Protein AF-A0A0F9EVZ2-F1 (afdb_monomer)

Foldseek 3Di:
DDDDDDPLVPPDFPWPFPDDPVFQKTFTDGPQKDKDLVVCVVVVVVVVVVVCVPPKEWEWEKEQADADPVRARFKIFIAGGMIGRLVQWDWDDLPPTHTDGPDPDYHYHYDHSMYIYGRVVPDPDDDDQCPQLVSLVVVCVPCPCVPLVSLQVNLVSCVVVVNLVSNLVSLVSSLVPDPDLVSNLVSLVSNLVSCVVVLVLVVSLVSLVVSCVSPVLALSSLQSLLLSLLVVLVVPDDCNVVSLVSSVVSLVVSLPHDHDDDNGIDGPCCNPPVNSCVSNDDDPDDDDD

Solvent-accessible surface area (backbone atoms only — not comparable to full-atom values): 16170 Å² total; per-residue (Å²): 136,84,81,77,88,75,88,59,94,70,75,84,69,74,70,54,73,54,65,51,92,90,51,62,51,33,47,57,54,59,84,47,47,45,70,46,46,63,86,48,50,65,58,52,50,58,51,48,56,62,73,40,67,84,43,40,34,39,31,31,26,41,31,37,66,35,60,50,99,86,68,48,54,54,30,35,27,43,38,82,33,39,29,27,47,52,86,46,43,42,81,43,69,99,63,88,63,44,78,40,71,78,53,84,80,59,41,78,47,77,45,83,72,37,39,38,35,51,37,66,90,73,52,90,69,83,78,66,84,63,50,65,46,54,51,48,50,60,46,38,76,75,54,50,77,80,51,52,70,55,30,44,54,45,12,50,40,29,42,76,71,66,39,52,69,58,13,46,50,29,23,54,53,24,51,77,68,52,91,46,55,70,63,33,29,52,37,29,49,50,47,21,52,54,27,50,74,75,66,38,33,70,60,19,46,55,36,30,53,54,21,37,74,62,44,70,72,38,29,67,46,28,42,51,41,10,37,33,26,30,57,53,21,76,70,46,70,95,57,17,70,57,23,46,53,48,13,55,51,30,38,53,52,25,69,70,42,64,83,76,84,66,58,54,85,40,44,74,49,66,77,38,69,71,52,52,41,68,46,58,66,68,67,93,81,69,83,86,123

Nearest PDB structures (foldseek):
  2dba-assembly1_A  TM=6.806E-01  e=9.530E-04  Homo sapiens
  2xev-assembly1_A  TM=7.131E-01  e=9.488E-03  Xanthomonas campestris
  3u4t-assembly2_B  TM=7.268E-01  e=1.307E-02  Cytophaga hutchinsonii ATCC 33406
  3qky-assembly1_A  TM=5.885E-01  e=9.488E-03  Rhodothermus marinus DSM 4252
  4r7s-assembly1_A  TM=4.387E-01  e=3.244E-02  Parabacteroides merdae ATCC 43184

Mean predicted aligned error: 8.03 Å

pLDDT: mean 84.83, std 19.95, range [22.16, 98.62]

Sequence (289 aa):
MEEREWESHCGGYTDYKYRCKECVHTFWIDGDDEVQGADKLAEIVARHEVERSGRPALVLMPYEYAHDEHGNVTCLHYRERLVTPKEAFKWIGPVHEVLNPEVPDVQMFETDQIRIIHRRSQSNKSMEPGRNLRILKAHYEKVGESDVRQLYYLGLEYGNAGDLANALKFHKRYVELSGWDDEKFHACLKIVEHYQSIGHYEDAVSWTTRALVVREGWAEAYFSLAKSFYFMAQRGGREERRNWERSVHFARLGLQLPPTKSILFVNPMEREYRNVNCALGAPNGYKAI

Structure (mmCIF, N/CA/C/O backbone):
data_AF-A0A0F9EVZ2-F1
#
_entry.id   AF-A0A0F9EVZ2-F1
#
loop_
_atom_site.group_PDB
_atom_site.id
_atom_site.type_symbol
_atom_site.label_atom_id
_atom_site.label_alt_id
_atom_site.label_comp_id
_atom_site.label_asym_id
_atom_site.label_entity_id
_atom_site.label_seq_id
_atom_site.pdbx_PDB_ins_code
_atom_site.Cartn_x
_atom_site.Cartn_y
_atom_site.Cartn_z
_atom_site.occupancy
_atom_site.B_iso_or_equiv
_atom_site.auth_seq_id
_atom_site.auth_comp_id
_atom_site.auth_asym_id
_atom_site.auth_atom_id
_atom_site.pdbx_PDB_model_num
ATOM 1 N N . MET A 1 1 ? -35.192 15.747 17.199 1.00 33.03 1 MET A N 1
ATOM 2 C CA . MET A 1 1 ? -34.005 14.992 16.760 1.00 33.03 1 MET A CA 1
ATOM 3 C C . MET A 1 1 ? -33.283 15.897 15.791 1.00 33.03 1 MET A C 1
ATOM 5 O O . MET A 1 1 ? -33.725 16.008 14.662 1.00 33.03 1 MET A O 1
ATOM 9 N N . GLU A 1 2 ? -32.286 16.636 16.263 1.00 22.16 2 GLU A N 1
ATOM 10 C CA . GLU A 1 2 ? -31.364 17.345 15.373 1.00 22.16 2 GLU A CA 1
ATOM 11 C C . GLU A 1 2 ? -30.153 16.434 15.192 1.00 22.16 2 GLU A C 1
ATOM 13 O O . GLU A 1 2 ? -29.309 16.309 16.083 1.00 22.16 2 GLU A O 1
ATOM 18 N N . GLU A 1 3 ? -30.127 15.728 14.064 1.00 25.45 3 GLU A N 1
ATOM 19 C CA . GLU A 1 3 ? -28.879 15.241 13.488 1.00 25.45 3 GLU A CA 1
ATOM 20 C C . GLU A 1 3 ? -28.057 16.469 13.110 1.00 25.45 3 GLU A C 1
ATOM 22 O O . GLU A 1 3 ? -28.522 17.338 12.375 1.00 25.45 3 GLU A O 1
ATOM 27 N N . ARG A 1 4 ? -26.854 16.584 13.675 1.00 25.48 4 ARG A N 1
ATOM 28 C CA . ARG A 1 4 ? -25.930 17.643 13.284 1.00 25.48 4 ARG A CA 1
ATOM 29 C C . ARG A 1 4 ? -25.254 17.255 11.979 1.00 25.48 4 ARG A C 1
ATOM 31 O O . ARG A 1 4 ? -24.700 16.160 11.878 1.00 25.48 4 ARG A O 1
ATOM 38 N N . GLU A 1 5 ? -25.287 18.193 11.040 1.00 25.83 5 GLU A N 1
ATOM 39 C CA . GLU A 1 5 ? -24.509 18.187 9.807 1.00 25.83 5 GLU A CA 1
ATOM 40 C C . GLU A 1 5 ? -23.030 17.922 10.093 1.00 25.83 5 GLU A C 1
ATOM 42 O O . GLU A 1 5 ? -22.435 18.482 11.021 1.00 25.83 5 GLU A O 1
ATOM 47 N N . TRP A 1 6 ? -22.437 17.064 9.267 1.00 33.56 6 TRP A N 1
ATOM 48 C CA . TRP A 1 6 ? -20.998 16.892 9.190 1.00 33.56 6 TRP A CA 1
ATOM 49 C C . TRP A 1 6 ? -20.536 17.369 7.814 1.00 33.56 6 TRP A C 1
ATOM 51 O O . TRP A 1 6 ? -20.897 16.781 6.797 1.00 33.56 6 TRP A O 1
ATOM 61 N N . GLU A 1 7 ? -19.735 18.435 7.777 1.00 28.50 7 GLU A N 1
ATOM 62 C CA . GLU A 1 7 ? -18.983 18.815 6.581 1.00 28.50 7 GLU A CA 1
ATOM 63 C C . GLU A 1 7 ? -17.766 17.895 6.447 1.00 28.50 7 GLU A C 1
ATOM 65 O O . GLU A 1 7 ? -16.636 18.248 6.803 1.00 28.50 7 GLU A O 1
ATOM 70 N N . SER A 1 8 ? -17.988 16.698 5.902 1.00 35.53 8 SER A N 1
ATOM 71 C CA . SER A 1 8 ? -16.884 15.975 5.287 1.00 35.53 8 SER A CA 1
ATOM 72 C C . SER A 1 8 ? -16.421 16.805 4.092 1.00 35.53 8 SER A C 1
ATOM 74 O O . SER A 1 8 ? -17.164 17.055 3.140 1.00 35.53 8 SER A O 1
ATOM 76 N N . HIS A 1 9 ? -15.160 17.232 4.097 1.00 38.31 9 HIS A N 1
ATOM 77 C CA . HIS A 1 9 ? -14.536 17.825 2.907 1.00 38.31 9 HIS A CA 1
ATOM 78 C C . HIS A 1 9 ? -14.306 16.759 1.802 1.00 38.31 9 HIS A C 1
ATOM 80 O O . HIS A 1 9 ? -13.661 17.002 0.772 1.00 38.31 9 HIS A O 1
ATOM 86 N N . CYS A 1 10 ? -14.888 15.565 1.980 1.00 36.56 10 CYS A N 1
ATOM 87 C CA . CYS A 1 10 ? -14.934 14.461 1.046 1.00 36.56 10 CYS A CA 1
ATOM 88 C C . CYS A 1 10 ? -16.324 14.138 0.503 1.00 36.56 10 CYS A C 1
ATOM 90 O O . CYS A 1 10 ? -16.720 12.987 0.429 1.00 36.56 10 CYS A O 1
ATOM 92 N N . GLY A 1 11 ? -17.025 15.148 -0.015 1.00 32.31 11 GLY A N 1
ATOM 93 C CA . GLY A 1 11 ? -18.056 14.916 -1.028 1.00 32.31 11 GLY A CA 1
ATOM 94 C C . GLY A 1 11 ? -19.194 14.000 -0.567 1.00 32.31 11 GLY A C 1
ATOM 95 O O . GLY A 1 11 ? -19.396 12.926 -1.130 1.00 32.31 11 GLY A O 1
ATOM 96 N N . GLY A 1 12 ? -19.977 14.468 0.405 1.00 28.16 12 GLY A N 1
ATOM 97 C CA . GLY A 1 12 ? -21.365 14.045 0.607 1.00 28.16 12 GLY A CA 1
ATOM 98 C C . GLY A 1 12 ? -21.579 12.536 0.720 1.00 28.16 12 GLY A C 1
ATOM 99 O O . GLY A 1 12 ? -22.330 11.963 -0.075 1.00 28.16 12 GLY A O 1
ATOM 100 N N . TYR A 1 13 ? -20.918 11.883 1.672 1.00 36.38 13 TYR A N 1
ATOM 101 C CA . TYR A 1 13 ? -21.337 10.566 2.147 1.00 36.38 13 TYR A CA 1
ATOM 102 C C . TYR A 1 13 ? -22.162 10.742 3.422 1.00 36.38 13 TYR A C 1
ATOM 104 O O . TYR A 1 13 ? -21.781 11.474 4.333 1.00 36.38 13 TYR A O 1
ATOM 112 N N . THR A 1 14 ? -23.317 10.085 3.479 1.00 34.97 14 THR A N 1
ATOM 113 C CA . THR A 1 14 ? -23.949 9.729 4.748 1.00 34.97 14 THR A CA 1
ATOM 114 C C . THR A 1 14 ? -23.210 8.511 5.279 1.00 34.97 14 THR A C 1
ATOM 116 O O . THR A 1 14 ? -23.553 7.384 4.928 1.00 34.97 14 THR A O 1
ATOM 119 N N . ASP A 1 15 ? -22.172 8.729 6.082 1.00 41.31 15 ASP A N 1
ATOM 120 C CA . ASP A 1 15 ? -21.526 7.646 6.821 1.00 41.31 15 ASP A CA 1
ATOM 121 C C . ASP A 1 15 ? -22.564 7.026 7.764 1.00 41.31 15 ASP A C 1
ATOM 123 O O . ASP A 1 15 ? -23.041 7.675 8.705 1.00 41.31 15 ASP A O 1
ATOM 127 N N . TYR A 1 16 ? -22.937 5.767 7.534 1.00 44.47 16 TYR A N 1
ATOM 128 C CA . TYR A 1 16 ? -23.842 5.065 8.438 1.00 44.47 16 TYR A CA 1
ATOM 129 C C . TYR A 1 16 ? -23.083 4.686 9.712 1.00 44.47 16 TYR A C 1
ATOM 131 O O . TYR A 1 16 ? -22.423 3.653 9.808 1.00 44.47 16 TYR A O 1
ATOM 139 N N . LYS A 1 17 ? -23.194 5.537 10.735 1.00 45.94 17 LYS A N 1
ATOM 140 C CA . LYS A 1 17 ? -22.754 5.220 12.098 1.00 45.94 17 LYS A CA 1
ATOM 141 C C . LYS A 1 17 ? -23.803 4.338 12.766 1.00 45.94 17 LYS A C 1
ATOM 143 O O . LYS A 1 17 ? -24.728 4.840 13.405 1.00 45.94 17 LYS A O 1
ATOM 148 N N . TYR A 1 18 ? -23.643 3.021 12.681 1.00 44.31 18 TYR A N 1
ATOM 149 C CA . TYR A 1 18 ? -24.414 2.110 13.524 1.00 44.31 18 TYR A CA 1
ATOM 150 C C . TYR A 1 18 ? -23.877 2.193 14.958 1.00 44.31 18 TYR A C 1
ATOM 152 O O . TYR A 1 18 ? -22.906 1.539 15.333 1.00 44.31 18 TYR A O 1
ATOM 160 N N . ARG A 1 19 ? -24.497 3.054 15.774 1.00 45.56 19 ARG A N 1
ATOM 161 C CA . ARG A 1 19 ? -24.240 3.116 17.216 1.00 45.56 19 ARG A CA 1
ATOM 162 C C . ARG A 1 19 ? -25.173 2.143 17.927 1.00 45.56 19 ARG A C 1
ATOM 164 O O . ARG A 1 19 ? -26.384 2.354 17.967 1.00 45.56 19 ARG A O 1
ATOM 171 N N . CYS A 1 20 ? -24.598 1.126 18.552 1.00 43.44 20 CYS A N 1
ATOM 172 C CA . CYS A 1 20 ? -25.295 0.335 19.556 1.00 43.44 20 CYS A CA 1
ATOM 173 C C . CYS A 1 20 ? -25.760 1.267 20.689 1.00 43.44 20 CYS A C 1
ATOM 175 O O . CYS A 1 20 ? -24.945 1.938 21.317 1.00 43.44 20 CYS A O 1
ATOM 177 N N . LYS A 1 21 ? -27.072 1.371 20.940 1.00 44.16 21 LYS A N 1
ATOM 178 C CA . LYS A 1 21 ? -27.603 2.239 22.014 1.00 44.16 21 LYS A CA 1
ATOM 179 C C . LYS A 1 21 ? -27.248 1.732 23.417 1.00 44.16 21 LYS A C 1
ATOM 181 O O . LYS A 1 21 ? -27.267 2.517 24.358 1.00 44.16 21 LYS A O 1
ATOM 186 N N . GLU A 1 22 ? -26.915 0.450 23.530 1.00 51.00 22 GLU A N 1
ATOM 187 C CA . GLU A 1 22 ? -26.665 -0.252 24.794 1.00 51.00 22 GLU A CA 1
ATOM 188 C C . GLU A 1 22 ? -25.172 -0.513 25.054 1.00 51.00 22 GLU A C 1
ATOM 190 O O . GLU A 1 22 ? -24.802 -0.877 26.166 1.00 51.00 22 GLU A O 1
ATOM 195 N N . CYS A 1 23 ? -24.299 -0.306 24.061 1.00 62.00 23 CYS A N 1
ATOM 196 C CA . CYS A 1 23 ? -22.881 -0.647 24.146 1.00 62.00 23 CYS A CA 1
ATOM 197 C C . CYS A 1 23 ? -21.970 0.411 23.504 1.00 62.00 23 CYS A C 1
ATOM 199 O O . CYS A 1 23 ? -22.396 1.232 22.695 1.00 62.00 23 CYS A O 1
ATOM 201 N N . VAL A 1 24 ? -20.694 0.419 23.901 1.00 78.88 24 VAL A N 1
ATOM 202 C CA . VAL A 1 24 ? -19.697 1.433 23.492 1.00 78.88 24 VAL A CA 1
ATOM 203 C C . VAL A 1 24 ? -19.045 1.154 22.131 1.00 78.88 24 VAL A C 1
ATOM 205 O O . VAL A 1 24 ? -18.266 1.970 21.636 1.00 78.88 24 VAL A O 1
ATOM 208 N N . HIS A 1 25 ? -19.364 0.015 21.517 1.00 84.31 25 HIS A N 1
ATOM 209 C CA . HIS A 1 25 ? -18.813 -0.402 20.233 1.00 84.31 25 HIS A CA 1
ATOM 210 C C . HIS A 1 25 ? -19.410 0.409 19.079 1.00 84.31 25 HIS A C 1
ATOM 212 O O . HIS A 1 25 ? -20.617 0.657 19.024 1.00 84.31 25 HIS A O 1
ATOM 218 N N . THR A 1 26 ? -18.560 0.806 18.136 1.00 87.56 26 THR A N 1
ATOM 219 C CA . THR A 1 26 ? -18.970 1.453 16.886 1.00 87.56 26 THR A CA 1
ATOM 220 C C . THR A 1 26 ? -18.410 0.674 15.710 1.00 87.56 26 THR A C 1
ATOM 222 O O . THR A 1 26 ? -17.196 0.524 15.593 1.00 87.56 26 THR A O 1
ATOM 225 N N . PHE A 1 27 ? -19.307 0.193 14.853 1.00 89.19 27 PHE A N 1
ATOM 226 C CA . PHE A 1 27 ? -18.982 -0.442 13.582 1.00 89.19 27 PHE A CA 1
ATOM 227 C C . PHE A 1 27 ? -19.275 0.548 12.453 1.00 89.19 27 PHE A C 1
ATOM 229 O O . PHE A 1 27 ? -20.364 1.128 12.432 1.00 89.19 27 PHE A O 1
ATOM 236 N N . TRP A 1 28 ? -18.317 0.777 11.555 1.00 86.44 28 TRP A N 1
ATOM 237 C CA . TRP A 1 28 ? -18.493 1.692 10.424 1.00 86.44 28 TRP A CA 1
ATOM 238 C C . TRP A 1 28 ? -18.237 0.987 9.092 1.00 86.44 28 TRP A C 1
ATOM 240 O O . TRP A 1 28 ? -17.345 0.143 8.969 1.00 86.44 28 TRP A O 1
ATOM 250 N N . ILE A 1 29 ? -19.044 1.356 8.102 1.00 87.00 29 ILE A N 1
ATOM 251 C CA . ILE A 1 29 ? -19.013 0.855 6.729 1.00 87.00 29 ILE A CA 1
ATOM 252 C C . ILE A 1 29 ? -19.384 1.993 5.783 1.00 87.00 29 ILE A C 1
ATOM 254 O O . ILE A 1 29 ? -20.129 2.896 6.184 1.00 87.00 29 ILE A O 1
ATOM 258 N N . ASP A 1 30 ? -18.893 1.934 4.549 1.00 83.88 30 ASP A N 1
ATOM 259 C CA . ASP A 1 30 ? -19.335 2.870 3.523 1.00 83.88 30 ASP A CA 1
ATOM 260 C C . ASP A 1 30 ? -20.740 2.486 3.041 1.00 83.88 30 ASP A C 1
ATOM 262 O O . ASP A 1 30 ? -21.179 1.338 3.147 1.00 83.88 30 ASP A O 1
ATOM 266 N N . GLY A 1 31 ? -21.492 3.467 2.538 1.00 81.38 31 GLY A N 1
ATOM 267 C CA . GLY A 1 31 ? -22.872 3.244 2.086 1.00 81.38 31 GLY A CA 1
ATOM 268 C C . GLY A 1 31 ? -22.992 2.326 0.863 1.00 81.38 31 GLY A C 1
ATOM 269 O O . GLY A 1 31 ? -24.087 1.859 0.563 1.00 81.38 31 GLY A O 1
ATOM 270 N N . ASP A 1 32 ? -21.886 2.081 0.166 1.00 83.56 32 ASP A N 1
ATOM 271 C CA . ASP A 1 32 ? -21.753 1.171 -0.970 1.00 83.56 32 ASP A CA 1
ATOM 272 C C . ASP A 1 32 ? -20.926 -0.084 -0.632 1.00 83.56 32 ASP A C 1
ATOM 274 O O . ASP A 1 32 ? -20.490 -0.801 -1.533 1.00 83.56 32 ASP A O 1
ATOM 278 N N . ASP A 1 33 ? -20.733 -0.381 0.656 1.00 89.69 33 ASP A N 1
ATOM 279 C CA . ASP A 1 33 ? -20.110 -1.619 1.115 1.00 89.69 33 ASP A CA 1
ATOM 280 C C . ASP A 1 33 ? -21.164 -2.710 1.403 1.00 89.69 33 ASP A C 1
ATOM 282 O O . ASP A 1 33 ? -22.238 -2.470 1.959 1.00 89.69 33 ASP A O 1
ATOM 286 N N . GLU A 1 34 ? -20.818 -3.957 1.091 1.00 91.88 34 GLU A N 1
ATOM 287 C CA . GLU A 1 34 ? -21.531 -5.161 1.516 1.00 91.88 34 GLU A CA 1
ATOM 288 C C . GLU A 1 34 ? -20.755 -5.852 2.648 1.00 91.88 34 GLU A C 1
ATOM 290 O O . GLU A 1 34 ? -19.531 -5.975 2.592 1.00 91.88 34 GLU A O 1
ATOM 295 N N . VAL A 1 35 ? -21.460 -6.330 3.678 1.00 93.12 35 VAL A N 1
ATOM 296 C CA . VAL A 1 35 ? -20.847 -7.004 4.834 1.00 93.12 35 VAL A CA 1
ATOM 297 C C . VAL A 1 35 ? -21.135 -8.500 4.787 1.00 93.12 35 VAL A C 1
ATOM 299 O O . VAL A 1 35 ? -22.246 -8.945 5.082 1.00 93.12 35 VAL A O 1
ATOM 302 N N . GLN A 1 36 ? -20.117 -9.295 4.474 1.00 94.69 36 GLN A N 1
ATOM 303 C CA . GLN A 1 36 ? -20.192 -10.751 4.525 1.00 94.69 36 GLN A CA 1
ATOM 304 C C . GLN A 1 36 ? -19.812 -11.257 5.923 1.00 94.69 36 GLN A C 1
ATOM 306 O O . GLN A 1 36 ? -18.780 -10.870 6.466 1.00 94.69 36 GLN A O 1
ATOM 311 N N . GLY A 1 37 ? -20.625 -12.153 6.494 1.00 94.06 37 GLY A N 1
ATOM 312 C CA . GLY A 1 37 ? -20.403 -12.706 7.840 1.00 94.06 37 GLY A CA 1
ATOM 313 C C . GLY A 1 37 ? -20.917 -11.817 8.977 1.00 94.06 37 GLY A C 1
ATOM 314 O O . GLY A 1 37 ? -20.510 -11.984 10.125 1.00 94.06 37 GLY A O 1
ATOM 315 N N . ALA A 1 38 ? -21.808 -10.862 8.685 1.00 90.38 38 ALA A N 1
ATOM 316 C CA . ALA A 1 38 ? -22.354 -9.928 9.675 1.00 90.38 38 ALA A CA 1
ATOM 317 C C . ALA A 1 38 ? -23.003 -10.617 10.897 1.00 90.38 38 ALA A C 1
ATOM 319 O O . ALA A 1 38 ? -23.013 -10.049 11.988 1.00 90.38 38 ALA A O 1
ATOM 320 N N . ASP A 1 39 ? -23.490 -11.855 10.749 1.00 88.88 39 ASP A N 1
ATOM 321 C CA . ASP A 1 39 ? -24.021 -12.682 11.840 1.00 88.88 39 ASP A CA 1
ATOM 322 C C . ASP A 1 39 ? -22.983 -12.977 12.940 1.00 88.88 39 ASP A C 1
ATOM 324 O O . ASP A 1 39 ? -23.348 -13.188 14.097 1.00 88.88 39 ASP A O 1
ATOM 328 N N . LYS A 1 40 ? -21.685 -12.927 12.614 1.00 91.25 40 LYS A N 1
ATOM 329 C CA . LYS A 1 40 ? -20.573 -13.141 13.554 1.00 91.25 40 LYS A CA 1
ATOM 330 C C . LYS A 1 40 ? -20.220 -11.917 14.388 1.00 91.25 40 LYS A C 1
ATOM 332 O O . LYS A 1 40 ? -19.447 -12.039 15.338 1.00 91.25 40 LYS A O 1
ATOM 337 N N . LEU A 1 41 ? -20.779 -10.745 14.079 1.00 88.62 41 LEU A N 1
ATOM 338 C CA . LEU A 1 41 ? -20.392 -9.494 14.731 1.00 88.62 41 LEU A CA 1
ATOM 339 C C . LEU A 1 41 ? -20.644 -9.531 16.244 1.00 88.62 41 LEU A C 1
ATOM 341 O O . LEU A 1 41 ? -19.782 -9.118 17.014 1.00 88.62 41 LEU A O 1
ATOM 345 N N . ALA A 1 42 ? -21.784 -10.079 16.677 1.00 86.88 42 ALA A N 1
ATOM 346 C CA . ALA A 1 42 ? -22.119 -10.193 18.098 1.00 86.88 42 ALA A CA 1
ATOM 347 C C . ALA A 1 42 ? -21.139 -11.104 18.863 1.00 86.88 42 ALA A C 1
ATOM 349 O O . ALA A 1 42 ? -20.722 -10.772 19.971 1.00 86.88 42 ALA A O 1
ATOM 350 N N . GLU A 1 43 ? -20.735 -12.224 18.257 1.00 89.94 43 GLU A N 1
ATOM 351 C CA . GLU A 1 43 ? -19.757 -13.153 18.836 1.00 89.94 43 GLU A CA 1
ATOM 352 C C . GLU A 1 43 ? -18.373 -12.499 18.962 1.00 89.94 43 GLU A C 1
ATOM 354 O O . GLU A 1 43 ? -17.726 -12.594 20.004 1.00 89.94 43 GLU A O 1
ATOM 359 N N . ILE A 1 44 ? -17.939 -11.797 17.912 1.00 90.25 44 ILE A N 1
ATOM 360 C CA . ILE A 1 44 ? -16.663 -11.072 17.866 1.00 90.25 44 ILE A CA 1
ATOM 361 C C . ILE A 1 44 ? -16.627 -9.971 18.928 1.00 90.25 44 ILE A C 1
ATOM 363 O O . ILE A 1 44 ? -15.654 -9.870 19.672 1.00 90.25 44 ILE A O 1
ATOM 367 N N . VAL A 1 45 ? -17.701 -9.184 19.042 1.00 89.56 45 VAL A N 1
ATOM 368 C CA . VAL A 1 45 ? -17.841 -8.148 20.074 1.00 89.56 45 VAL A CA 1
ATOM 369 C C . VAL A 1 45 ? -17.725 -8.756 21.472 1.00 89.56 45 VAL A C 1
ATOM 371 O O . VAL A 1 45 ? -16.913 -8.289 22.266 1.00 89.56 45 VAL A O 1
ATOM 374 N N . ALA A 1 46 ? -18.476 -9.823 21.765 1.00 89.31 46 ALA A N 1
ATOM 375 C CA . ALA A 1 46 ? -18.447 -10.468 23.077 1.00 89.31 46 ALA A CA 1
ATOM 376 C C . ALA A 1 46 ? -17.058 -11.028 23.426 1.00 89.31 46 ALA A C 1
ATOM 378 O O . ALA A 1 46 ? -16.592 -10.880 24.555 1.00 89.31 46 ALA A O 1
ATOM 379 N N . ARG A 1 47 ? -16.375 -11.640 22.453 1.00 90.56 47 ARG A N 1
ATOM 380 C CA . ARG A 1 47 ? -15.017 -12.170 22.621 1.00 90.56 47 ARG A CA 1
ATOM 381 C C . ARG A 1 47 ? -14.011 -11.056 22.915 1.00 90.56 47 ARG A C 1
ATOM 383 O O . ARG A 1 47 ? -13.294 -11.120 23.912 1.00 90.56 47 ARG A O 1
ATOM 390 N N . HIS A 1 48 ? -13.994 -10.012 22.088 1.00 88.19 48 HIS A N 1
ATOM 391 C CA . HIS A 1 48 ? -13.054 -8.906 22.246 1.00 88.19 48 HIS A CA 1
ATOM 392 C C . HIS A 1 48 ? -13.336 -8.050 23.479 1.00 88.19 48 HIS A C 1
ATOM 394 O O . HIS A 1 48 ? -12.410 -7.451 24.015 1.00 88.19 48 HIS A O 1
ATOM 400 N N . GLU A 1 49 ? -14.575 -8.012 23.972 1.00 88.00 49 GLU A N 1
ATOM 401 C CA . GLU A 1 49 ? -14.901 -7.370 25.248 1.00 88.00 49 GLU A CA 1
ATOM 402 C C . GLU A 1 49 ? -14.145 -8.018 26.417 1.00 88.00 49 GLU A C 1
ATOM 404 O O . GLU A 1 49 ? -13.593 -7.317 27.268 1.00 88.00 49 GLU A O 1
ATOM 409 N N . VAL A 1 50 ? -14.043 -9.352 26.417 1.00 90.94 50 VAL A N 1
ATOM 410 C CA . VAL A 1 50 ? -13.251 -10.100 27.402 1.00 90.94 50 VAL A CA 1
ATOM 411 C C . VAL A 1 50 ? -11.754 -9.875 27.173 1.00 90.94 50 VAL A C 1
ATOM 413 O O . VAL A 1 50 ? -11.036 -9.513 28.104 1.00 90.94 50 VAL A O 1
ATOM 416 N N . GLU A 1 51 ? -11.274 -10.036 25.937 1.00 92.25 51 GLU A N 1
ATOM 417 C CA . GLU A 1 51 ? -9.841 -9.951 25.601 1.00 92.25 51 GLU A CA 1
ATOM 418 C C . GLU A 1 51 ? -9.250 -8.550 25.821 1.00 92.25 51 GLU A C 1
ATOM 420 O O . GLU A 1 51 ? -8.123 -8.404 26.309 1.00 92.25 51 GLU A O 1
ATOM 425 N N . ARG A 1 52 ? -10.005 -7.489 25.502 1.00 92.00 52 ARG A N 1
ATOM 426 C CA . ARG A 1 52 ? -9.528 -6.112 25.686 1.00 92.00 52 ARG A CA 1
ATOM 427 C C . ARG A 1 52 ? -9.381 -5.755 27.162 1.00 92.00 52 ARG A C 1
ATOM 429 O O . ARG A 1 52 ? -8.609 -4.850 27.483 1.00 92.00 52 ARG A O 1
ATOM 436 N N . SER A 1 53 ? -10.066 -6.473 28.059 1.00 92.12 53 SER A N 1
ATOM 437 C CA . SER A 1 53 ? -9.977 -6.300 29.512 1.00 92.12 53 SER A CA 1
ATOM 438 C C . SER A 1 53 ? -10.147 -4.830 29.928 1.00 92.12 53 SER A C 1
ATOM 440 O O . SER A 1 53 ? -9.337 -4.272 30.668 1.00 92.12 53 SER A O 1
ATOM 442 N N . GLY A 1 54 ? -11.172 -4.169 29.380 1.00 90.00 54 GLY A N 1
ATOM 443 C CA . GLY A 1 54 ? -11.486 -2.762 29.651 1.00 90.00 54 GLY A CA 1
ATOM 444 C C . GLY A 1 54 ? -10.676 -1.726 28.860 1.00 90.00 54 GLY A C 1
ATOM 445 O O . GLY A 1 54 ? -11.067 -0.560 28.843 1.00 90.00 54 GLY A O 1
ATOM 446 N N . ARG A 1 55 ? -9.613 -2.118 28.144 1.00 94.94 55 ARG A N 1
ATOM 447 C CA . ARG A 1 55 ? -8.813 -1.202 27.309 1.00 94.94 55 ARG A CA 1
ATOM 448 C C . ARG A 1 55 ? -9.548 -0.809 26.022 1.00 94.94 55 ARG A C 1
ATOM 450 O O . ARG A 1 55 ? -10.401 -1.579 25.562 1.00 94.94 55 ARG A O 1
ATOM 457 N N . PRO A 1 56 ? -9.239 0.356 25.424 1.00 94.75 56 PRO A N 1
ATOM 458 C CA . PRO A 1 56 ? -9.715 0.678 24.089 1.00 94.75 56 PRO A CA 1
ATOM 459 C C . PRO A 1 56 ? -9.247 -0.365 23.076 1.00 94.75 56 PRO A C 1
ATOM 461 O O . PRO A 1 56 ? -8.168 -0.942 23.220 1.00 94.75 56 PRO A O 1
ATOM 464 N N . ALA A 1 57 ? -10.061 -0.621 22.062 1.00 95.56 57 ALA A N 1
ATOM 465 C CA . ALA A 1 57 ? -9.806 -1.654 21.080 1.00 95.56 57 ALA A CA 1
ATOM 466 C C . ALA A 1 57 ? -10.241 -1.239 19.679 1.00 95.56 57 ALA A C 1
ATOM 468 O O . ALA A 1 57 ? -11.250 -0.555 19.496 1.00 95.56 57 ALA A O 1
ATOM 469 N N . LEU A 1 58 ? -9.478 -1.724 18.712 1.00 94.88 58 LEU A N 1
ATOM 470 C CA . LEU A 1 58 ? -9.695 -1.621 17.284 1.00 94.88 58 LEU A CA 1
ATOM 471 C C . LEU A 1 58 ? -9.676 -3.036 16.704 1.00 94.88 58 LEU A C 1
ATOM 473 O O . LEU A 1 58 ? -8.745 -3.795 16.962 1.00 94.88 58 LEU A O 1
ATOM 477 N N . VAL A 1 59 ? -10.675 -3.375 15.897 1.00 95.62 59 VAL A N 1
ATOM 478 C CA . VAL A 1 59 ? -10.687 -4.609 15.112 1.00 95.62 59 VAL A CA 1
ATOM 479 C C . VAL A 1 59 ? -10.560 -4.259 13.642 1.00 95.62 59 VAL A C 1
ATOM 481 O O . VAL A 1 59 ? -11.391 -3.535 13.074 1.00 95.62 59 VAL A O 1
ATOM 484 N N . LEU A 1 60 ? -9.501 -4.792 13.051 1.00 96.69 60 LEU A N 1
ATOM 485 C CA . LEU A 1 60 ? -9.229 -4.753 11.635 1.00 96.69 60 LEU A CA 1
ATOM 486 C C . LEU A 1 60 ? -9.971 -5.893 10.938 1.00 96.69 60 LEU A C 1
ATOM 488 O O . LEU A 1 60 ? -9.959 -7.038 11.399 1.00 96.69 60 LEU A O 1
ATOM 492 N N . MET A 1 61 ? -10.608 -5.573 9.818 1.00 96.81 61 MET A N 1
ATOM 493 C CA . MET A 1 61 ? -11.293 -6.554 8.980 1.00 96.81 61 MET A CA 1
ATOM 494 C C . MET A 1 61 ? -10.839 -6.406 7.525 1.00 96.81 61 MET A C 1
ATOM 496 O O . MET A 1 61 ? -10.586 -5.277 7.082 1.00 96.81 61 MET A O 1
ATOM 500 N N . PRO A 1 62 ? -10.755 -7.515 6.776 1.00 96.81 62 PRO A N 1
ATOM 501 C CA . PRO A 1 62 ? -10.448 -7.495 5.354 1.00 96.81 62 PRO A CA 1
ATOM 502 C C . PRO A 1 62 ? -11.484 -6.677 4.573 1.00 96.81 62 PRO A C 1
ATOM 504 O O . PRO A 1 62 ? -12.696 -6.853 4.728 1.00 96.81 62 PRO A O 1
ATOM 507 N N . TYR A 1 63 ? -10.982 -5.794 3.716 1.00 96.00 63 TYR A N 1
ATOM 508 C CA . TYR A 1 63 ? -11.742 -4.968 2.795 1.00 96.00 63 TYR A CA 1
ATOM 509 C C . TYR A 1 63 ? -11.353 -5.302 1.354 1.00 96.00 63 TYR A C 1
ATOM 511 O O . TYR A 1 63 ? -10.250 -4.992 0.896 1.00 96.00 63 TYR A O 1
ATOM 519 N N . GLU A 1 64 ? -12.267 -5.956 0.642 1.00 95.81 64 GLU A N 1
ATOM 520 C CA . GLU A 1 64 ? -12.165 -6.215 -0.790 1.00 95.81 64 GLU A CA 1
ATOM 521 C C . GLU A 1 64 ? -12.533 -4.933 -1.541 1.00 95.81 64 GLU A C 1
ATOM 523 O O . GLU A 1 64 ? -13.701 -4.668 -1.832 1.00 95.81 64 GLU A O 1
ATOM 528 N N . TYR A 1 65 ? -11.525 -4.106 -1.806 1.00 92.38 65 TYR A N 1
ATOM 529 C CA . TYR A 1 65 ? -11.697 -2.775 -2.380 1.00 92.38 65 TYR A CA 1
ATOM 530 C C . TYR A 1 65 ? -11.985 -2.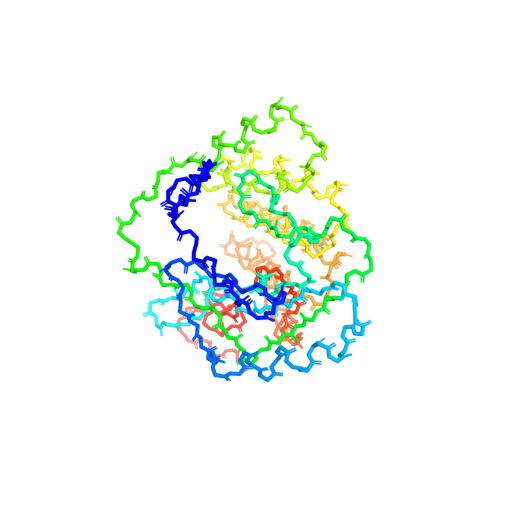804 -3.887 1.00 92.38 65 TYR A C 1
ATOM 532 O O . TYR A 1 65 ? -12.658 -1.919 -4.415 1.00 92.38 65 TYR A O 1
ATOM 540 N N . ALA A 1 66 ? -11.450 -3.798 -4.601 1.00 90.94 66 ALA A N 1
ATOM 541 C CA . ALA A 1 66 ? -11.655 -3.931 -6.039 1.00 90.94 66 ALA A CA 1
ATOM 542 C C . ALA A 1 66 ? -11.633 -5.389 -6.499 1.00 90.94 66 ALA A C 1
ATOM 544 O O . ALA A 1 66 ? -10.888 -6.215 -5.959 1.00 90.94 66 ALA A O 1
ATOM 545 N N . HIS A 1 67 ? -12.392 -5.645 -7.565 1.00 90.69 67 HIS A N 1
ATOM 546 C CA . HIS A 1 67 ? -12.494 -6.932 -8.243 1.00 90.69 67 HIS A CA 1
ATOM 547 C C . HIS A 1 67 ? -12.271 -6.769 -9.748 1.00 90.69 67 HIS A C 1
ATOM 549 O O . HIS A 1 67 ? -12.553 -5.706 -10.309 1.00 90.69 67 HIS A O 1
ATOM 555 N N . ASP A 1 68 ? -11.790 -7.824 -10.401 1.00 87.88 68 ASP A N 1
ATOM 556 C CA . ASP A 1 68 ? -11.745 -7.903 -11.863 1.00 87.88 68 ASP A CA 1
ATOM 557 C C . ASP A 1 68 ? -13.111 -8.288 -12.472 1.00 87.88 68 ASP A C 1
ATOM 559 O O . ASP A 1 68 ? -14.092 -8.543 -11.771 1.00 87.88 68 ASP A O 1
ATOM 563 N N . GLU A 1 69 ? -13.175 -8.357 -13.804 1.00 86.25 69 GLU A N 1
ATOM 564 C CA . GLU A 1 69 ? -14.385 -8.725 -14.561 1.00 86.25 69 GLU A CA 1
ATOM 565 C C . GLU A 1 69 ? -14.896 -10.150 -14.273 1.00 86.25 69 GLU A C 1
ATOM 567 O O . GLU A 1 69 ? -16.051 -10.462 -14.562 1.00 86.25 69 GLU A O 1
ATOM 572 N N . HIS A 1 70 ? -14.057 -11.016 -13.698 1.00 87.81 70 HIS A N 1
ATOM 573 C CA . HIS A 1 70 ? -14.403 -12.386 -13.318 1.00 87.81 70 HIS A CA 1
ATOM 574 C C . HIS A 1 70 ? -14.793 -12.495 -11.835 1.00 87.81 70 HIS A C 1
ATOM 576 O O . HIS A 1 70 ? -15.112 -13.589 -11.369 1.00 87.81 70 HIS A O 1
ATOM 582 N N . GLY A 1 71 ? -14.786 -11.380 -11.097 1.00 87.69 71 GLY A N 1
ATOM 583 C CA . GLY A 1 71 ? -15.093 -11.327 -9.672 1.00 87.69 71 GLY A CA 1
ATOM 584 C C . GLY A 1 71 ? -13.919 -11.685 -8.758 1.00 87.69 71 GLY A C 1
ATOM 585 O O . GLY A 1 71 ? -14.131 -11.834 -7.556 1.00 87.69 71 GLY A O 1
ATOM 586 N N . ASN A 1 72 ? -12.694 -11.814 -9.278 1.00 90.88 72 ASN A N 1
ATOM 587 C CA . ASN A 1 72 ? -11.526 -12.068 -8.437 1.00 90.88 72 ASN A CA 1
ATOM 588 C C . ASN A 1 72 ? -11.093 -10.790 -7.715 1.00 90.88 72 ASN A C 1
ATOM 590 O O . ASN A 1 72 ? -11.082 -9.717 -8.315 1.00 90.88 72 ASN A O 1
ATOM 594 N N . VAL A 1 73 ? -10.679 -10.900 -6.452 1.00 91.31 73 VAL A N 1
ATOM 595 C CA . VAL A 1 73 ? -10.223 -9.755 -5.648 1.00 91.31 73 VAL A CA 1
ATOM 596 C C . VAL A 1 73 ? -8.863 -9.273 -6.148 1.00 91.31 73 VAL A C 1
ATOM 598 O O . VAL A 1 73 ? -7.871 -9.984 -6.024 1.00 91.31 73 VAL A O 1
ATOM 601 N N . THR A 1 74 ? -8.793 -8.046 -6.660 1.00 90.25 74 THR A N 1
ATOM 602 C CA . THR A 1 74 ? -7.548 -7.436 -7.164 1.00 90.25 74 THR A CA 1
ATOM 603 C C . THR A 1 74 ? -6.935 -6.424 -6.203 1.00 90.25 74 THR A C 1
ATOM 605 O O . THR A 1 74 ? -5.818 -5.959 -6.419 1.00 90.25 74 THR A O 1
ATOM 608 N N . CYS A 1 75 ? -7.671 -6.034 -5.164 1.00 91.56 75 CYS A N 1
ATOM 609 C CA . CYS A 1 75 ? -7.200 -5.115 -4.139 1.00 91.56 75 CYS A CA 1
ATOM 610 C C . CYS A 1 75 ? -7.831 -5.488 -2.798 1.00 91.56 75 CYS A C 1
ATOM 612 O O . CYS A 1 75 ? -9.029 -5.289 -2.595 1.00 91.56 75 CYS A O 1
ATOM 614 N N . LEU A 1 76 ? -7.017 -6.045 -1.908 1.00 93.88 76 LEU A N 1
ATOM 615 C CA . LEU A 1 76 ? -7.375 -6.424 -0.550 1.00 93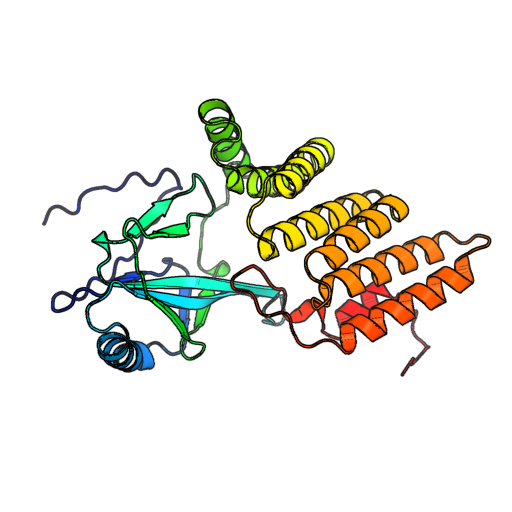.88 76 LEU A CA 1
ATOM 616 C C . LEU A 1 76 ? -6.490 -5.643 0.416 1.00 93.88 76 LEU A C 1
ATOM 618 O O . LEU A 1 76 ? -5.280 -5.575 0.229 1.00 93.88 76 LEU A O 1
ATOM 622 N N . HIS A 1 77 ? -7.075 -5.087 1.463 1.00 94.81 77 HIS A N 1
ATOM 623 C CA . HIS A 1 77 ? -6.326 -4.574 2.607 1.00 94.81 77 HIS A CA 1
ATOM 624 C C . HIS A 1 77 ? -7.169 -4.703 3.868 1.00 94.81 77 HIS A C 1
ATOM 626 O O . HIS A 1 77 ? -8.353 -5.022 3.788 1.00 94.81 77 HIS A O 1
ATOM 632 N N . TYR A 1 78 ? -6.598 -4.423 5.031 1.00 95.69 78 TYR A N 1
ATOM 633 C CA . TYR A 1 78 ? -7.343 -4.427 6.281 1.00 95.69 78 TYR A CA 1
ATOM 634 C C . TYR A 1 78 ? -7.670 -2.997 6.688 1.00 95.69 78 TYR A C 1
ATOM 636 O O . TYR A 1 78 ? -6.822 -2.108 6.651 1.00 95.69 78 TYR A O 1
ATOM 644 N N . ARG A 1 79 ? -8.927 -2.772 7.065 1.00 94.44 79 ARG A N 1
ATOM 645 C CA . ARG A 1 79 ? -9.391 -1.478 7.569 1.00 94.44 79 ARG A CA 1
ATOM 646 C C . ARG A 1 79 ? -9.816 -1.611 9.003 1.00 94.44 79 ARG A C 1
ATOM 648 O O . ARG A 1 79 ? -10.356 -2.636 9.417 1.00 94.44 79 ARG A O 1
ATOM 655 N N . GLU A 1 80 ? -9.646 -0.522 9.723 1.00 94.38 80 GLU A N 1
ATOM 656 C CA . GLU A 1 80 ? -10.322 -0.287 10.977 1.00 94.38 80 GLU A CA 1
ATOM 657 C C . GLU A 1 80 ? -11.813 -0.389 10.721 1.00 94.38 80 GLU A C 1
ATOM 659 O O . GLU A 1 80 ? -12.291 0.354 9.882 1.00 94.38 80 GLU A O 1
ATOM 664 N N . ARG A 1 81 ? -12.559 -1.300 11.353 1.00 93.25 81 ARG A N 1
ATOM 665 C CA . ARG A 1 81 ? -14.015 -1.409 11.112 1.00 93.25 81 ARG A CA 1
ATOM 666 C C . ARG A 1 81 ? -14.835 -1.370 12.389 1.00 93.25 81 ARG A C 1
ATOM 668 O O . ARG A 1 81 ? -15.894 -0.749 12.403 1.00 93.25 81 ARG A O 1
ATOM 675 N N . LEU A 1 82 ? -14.337 -1.967 13.471 1.00 92.25 82 LEU A N 1
ATOM 676 C CA . LEU A 1 82 ? -14.986 -1.951 14.783 1.00 92.25 82 LEU A CA 1
ATOM 677 C C . LEU A 1 82 ? -14.067 -1.287 15.812 1.00 92.25 82 LEU A C 1
ATOM 679 O O . LEU A 1 82 ? -12.949 -1.749 16.022 1.00 92.25 82 LEU A O 1
ATOM 683 N N . VAL A 1 83 ? -14.541 -0.235 16.478 1.00 92.44 83 VAL A N 1
ATOM 684 C CA . VAL A 1 83 ? -13.779 0.487 17.511 1.00 92.44 83 VAL A CA 1
ATOM 685 C C . VAL A 1 83 ? -14.530 0.616 18.823 1.00 92.44 83 VAL A C 1
ATOM 687 O O . VAL A 1 83 ? -15.763 0.662 18.856 1.00 92.44 83 VAL A O 1
ATOM 690 N N . THR A 1 84 ? -13.770 0.677 19.917 1.00 89.75 84 THR A N 1
ATOM 691 C CA . THR A 1 84 ? -14.297 0.674 21.285 1.00 89.75 84 THR A CA 1
ATOM 692 C C . THR A 1 84 ? -13.390 1.451 22.243 1.00 89.75 84 THR A C 1
ATOM 694 O O . THR A 1 84 ? -12.228 1.089 22.358 1.00 89.75 84 THR A O 1
ATOM 697 N N . PRO A 1 85 ? -13.892 2.440 23.001 1.00 89.94 85 PRO A N 1
ATOM 698 C CA . PRO A 1 85 ? -15.015 3.292 22.621 1.00 89.94 85 PRO A CA 1
ATOM 699 C C . PRO A 1 85 ? -14.616 4.160 21.414 1.00 89.94 85 PRO A C 1
ATOM 701 O O . PRO A 1 85 ? -13.432 4.412 21.199 1.00 89.94 85 PRO A O 1
ATOM 704 N N . LYS A 1 86 ? -15.572 4.653 20.622 1.00 86.38 86 LYS A N 1
ATOM 705 C CA . LYS A 1 86 ? -15.248 5.485 19.443 1.00 86.38 86 LYS A CA 1
ATOM 706 C C . LYS A 1 86 ? -14.494 6.771 19.795 1.00 86.38 86 LYS A C 1
ATOM 708 O O . LYS A 1 86 ? -13.741 7.274 18.978 1.00 86.38 86 LYS A O 1
ATOM 713 N N . GLU A 1 87 ? -14.709 7.304 20.996 1.00 88.81 87 GLU A N 1
ATOM 714 C CA . GLU A 1 87 ? -14.111 8.550 21.480 1.00 88.81 87 GLU A CA 1
ATOM 715 C C . GLU A 1 87 ? -12.595 8.432 21.677 1.00 88.81 87 GLU A C 1
ATOM 717 O O . GLU A 1 87 ? -11.909 9.447 21.739 1.00 88.81 87 GLU A O 1
ATOM 722 N N . ALA A 1 88 ? -12.071 7.205 21.747 1.00 92.62 88 ALA A N 1
ATOM 723 C CA . ALA A 1 88 ? -10.640 6.933 21.785 1.00 92.62 88 ALA A CA 1
ATOM 724 C C . ALA A 1 88 ? -9.961 7.078 20.410 1.00 92.62 88 ALA A C 1
ATOM 726 O O . ALA A 1 88 ? -8.746 6.913 20.325 1.00 92.62 88 ALA A O 1
ATOM 727 N N . PHE A 1 89 ? -10.721 7.358 19.346 1.00 92.50 89 PHE A N 1
ATOM 728 C CA . PHE A 1 89 ? -10.224 7.376 17.977 1.00 92.50 89 PHE A CA 1
ATOM 729 C C . PHE A 1 89 ? -10.682 8.609 17.205 1.00 92.50 89 PHE A C 1
ATOM 731 O O . PHE A 1 89 ? -11.750 9.176 17.452 1.00 92.50 89 PHE A O 1
ATOM 738 N N . LYS A 1 90 ? -9.888 8.988 16.206 1.00 91.12 90 LYS A N 1
ATOM 739 C CA . LYS A 1 90 ? -10.162 10.131 15.344 1.00 91.12 90 LYS A CA 1
ATOM 740 C C . LYS A 1 90 ? -9.776 9.842 13.901 1.00 91.12 90 LYS A C 1
ATOM 742 O O . LYS A 1 90 ? -8.704 9.312 13.629 1.00 91.12 90 LYS A O 1
ATOM 747 N N . TRP A 1 91 ? -10.645 10.235 12.977 1.00 90.06 91 TRP A N 1
ATOM 748 C CA . TRP A 1 91 ? -10.318 10.244 11.557 1.00 90.06 91 TRP A CA 1
ATOM 749 C C . TRP A 1 91 ? -9.244 11.290 11.268 1.00 90.06 91 TRP A C 1
ATOM 751 O O . TRP A 1 91 ? -9.385 12.458 11.643 1.00 90.06 91 TRP A O 1
ATOM 761 N N . ILE A 1 92 ? -8.168 10.857 10.619 1.00 89.88 92 ILE A N 1
ATOM 762 C CA . ILE A 1 92 ? -7.065 11.716 10.192 1.00 89.88 92 ILE A CA 1
ATOM 763 C C . ILE A 1 92 ? -6.733 11.474 8.722 1.00 89.88 92 ILE A C 1
ATOM 765 O O . ILE A 1 92 ? -6.954 10.385 8.196 1.00 89.88 92 ILE A O 1
ATOM 769 N N . GLY A 1 93 ? -6.129 12.481 8.095 1.00 89.81 93 GLY A N 1
ATOM 770 C CA . GLY A 1 93 ? -5.785 12.489 6.676 1.00 89.81 93 GLY A CA 1
ATOM 771 C C . GLY A 1 93 ? -6.749 13.371 5.871 1.00 89.81 93 GLY A C 1
ATOM 772 O O . GLY A 1 93 ? -7.933 13.421 6.173 1.00 89.81 93 GLY A O 1
ATOM 773 N N . PRO A 1 94 ? -6.267 14.113 4.863 1.00 90.81 94 PRO A N 1
ATOM 774 C CA . PRO A 1 94 ? -7.118 14.931 3.999 1.00 90.81 94 PRO A CA 1
ATOM 775 C C . PRO A 1 94 ? -7.802 14.105 2.887 1.00 90.81 94 PRO A C 1
ATOM 777 O O . PRO A 1 94 ? -8.805 14.523 2.309 1.00 90.81 94 PRO A O 1
ATOM 780 N N . VAL A 1 95 ? -7.234 12.939 2.570 1.00 89.31 95 VAL A N 1
ATOM 781 C CA . VAL A 1 95 ? -7.764 11.860 1.726 1.00 89.31 95 VAL A CA 1
ATOM 782 C C . VAL A 1 95 ? -7.260 10.535 2.303 1.00 89.31 95 VAL A C 1
ATOM 784 O O . VAL A 1 95 ? -6.318 10.542 3.096 1.00 89.31 95 VAL A O 1
ATOM 787 N N . HIS A 1 96 ? -7.853 9.407 1.892 1.00 86.81 96 HIS A N 1
ATOM 788 C CA . HIS A 1 96 ? -7.503 8.077 2.414 1.00 86.81 96 HIS A CA 1
ATOM 789 C C . HIS A 1 96 ? -7.465 8.050 3.948 1.00 86.81 96 HIS A C 1
ATOM 791 O O . HIS A 1 96 ? -6.490 7.609 4.557 1.00 86.81 96 HIS A O 1
ATOM 797 N N . GLU A 1 97 ? -8.532 8.575 4.556 1.00 89.12 97 GLU A N 1
ATOM 798 C CA . GLU A 1 97 ? -8.615 8.755 5.998 1.00 89.12 97 GLU A CA 1
ATOM 799 C C . GLU A 1 97 ? -8.416 7.430 6.737 1.00 89.12 97 GLU A C 1
ATOM 801 O O . GLU A 1 97 ? -8.887 6.372 6.299 1.00 89.12 97 GLU A O 1
ATOM 806 N N . VAL A 1 98 ? -7.727 7.492 7.871 1.00 90.06 98 VAL A N 1
ATOM 807 C CA . VAL A 1 98 ? -7.564 6.365 8.795 1.00 90.06 98 VAL A CA 1
ATOM 808 C C . VAL A 1 98 ? -8.062 6.730 10.175 1.00 90.06 98 VAL A C 1
ATOM 810 O O . VAL A 1 98 ? -8.072 7.904 10.556 1.00 90.06 98 VAL A O 1
ATOM 813 N N . LEU A 1 99 ? -8.466 5.714 10.924 1.00 91.12 99 LEU A N 1
ATOM 814 C CA . LEU A 1 99 ? -9.007 5.890 12.256 1.00 91.12 99 LEU A CA 1
ATOM 815 C C . LEU A 1 99 ? -7.874 5.747 13.276 1.00 91.12 99 LEU A C 1
ATOM 817 O O . LEU A 1 99 ? -7.522 4.649 13.699 1.00 91.12 99 LEU A O 1
ATOM 821 N N . ASN A 1 100 ? -7.280 6.878 13.647 1.00 91.25 100 ASN A N 1
ATOM 822 C CA . ASN A 1 100 ? -6.109 6.931 14.510 1.00 91.25 100 ASN A CA 1
ATOM 823 C C . ASN A 1 100 ? -6.486 6.870 16.001 1.00 91.25 100 ASN A C 1
ATOM 825 O O . ASN A 1 100 ? -7.398 7.591 16.416 1.00 91.25 100 ASN A O 1
ATOM 829 N N . PRO A 1 101 ? -5.785 6.068 16.821 1.00 93.56 101 PRO A N 1
ATOM 830 C CA . PRO A 1 101 ? -5.892 6.130 18.275 1.00 93.56 101 PRO A CA 1
ATOM 831 C C . PRO A 1 101 ? -5.421 7.472 18.854 1.00 93.56 101 PRO A C 1
ATOM 833 O O . PRO A 1 101 ? -4.288 7.890 18.631 1.00 93.56 101 PRO A O 1
ATOM 836 N N . GLU A 1 102 ? -6.255 8.108 19.675 1.00 93.75 102 GLU A N 1
ATOM 837 C CA . GLU A 1 102 ? -5.928 9.351 20.401 1.00 93.75 102 GLU A CA 1
ATOM 838 C C . GLU A 1 102 ? -5.492 9.085 21.855 1.00 93.75 102 GLU A C 1
ATOM 840 O O . GLU A 1 102 ? -5.232 10.008 22.628 1.00 93.75 102 GLU A O 1
ATOM 845 N N . VAL A 1 103 ? -5.434 7.812 22.246 1.00 92.94 103 VAL A N 1
ATOM 846 C CA . VAL A 1 103 ? -5.076 7.346 23.590 1.00 92.94 103 VAL A CA 1
ATOM 847 C C . VAL A 1 103 ? -4.037 6.222 23.498 1.00 92.94 103 VAL A C 1
ATOM 849 O O . VAL A 1 103 ? -4.010 5.504 22.495 1.00 92.94 103 VAL A O 1
ATOM 852 N N . PRO A 1 104 ? -3.178 6.044 24.518 1.00 92.06 104 PRO A N 1
ATOM 853 C CA . PRO A 1 104 ? -2.235 4.929 24.555 1.00 92.06 104 PRO A CA 1
ATOM 854 C C . PRO A 1 104 ? -2.937 3.581 24.805 1.00 92.06 104 PRO A C 1
ATOM 856 O O . PRO A 1 104 ? -4.120 3.523 25.142 1.00 92.06 104 PRO A O 1
ATOM 859 N N . ASP A 1 105 ? -2.175 2.493 24.668 1.00 91.94 105 ASP A N 1
ATOM 860 C CA . ASP A 1 105 ? -2.552 1.123 25.059 1.00 91.94 105 ASP A CA 1
ATOM 861 C C . ASP A 1 105 ? -3.785 0.525 24.358 1.00 91.94 105 ASP A C 1
ATOM 863 O O . ASP A 1 105 ? -4.438 -0.391 24.877 1.00 91.94 105 ASP A O 1
ATOM 867 N N . VAL A 1 106 ? -4.081 0.993 23.144 1.00 95.25 106 VAL A N 1
ATOM 868 C CA . VAL A 1 106 ? -5.138 0.417 22.307 1.00 95.25 106 VAL A CA 1
ATOM 869 C C . VAL A 1 106 ? -4.793 -1.015 21.907 1.00 95.25 106 VAL A C 1
ATOM 871 O O . VAL A 1 106 ? -3.708 -1.301 21.405 1.00 95.25 106 VAL A O 1
ATOM 874 N N . GLN A 1 107 ? -5.736 -1.930 22.123 1.00 96.19 107 GLN A N 1
ATOM 875 C CA . GLN A 1 107 ? -5.643 -3.302 21.638 1.00 96.19 107 GLN A CA 1
ATOM 876 C C . GLN A 1 107 ? -6.049 -3.370 20.170 1.00 96.19 107 GLN A C 1
ATOM 878 O O . GLN A 1 107 ? -7.123 -2.900 19.798 1.00 96.19 107 GLN A O 1
ATOM 883 N N . MET A 1 108 ? -5.203 -3.978 19.347 1.00 95.00 108 MET A N 1
ATOM 884 C CA . MET A 1 108 ? -5.491 -4.210 17.938 1.00 95.00 108 MET A CA 1
ATOM 885 C C . MET A 1 108 ? -5.757 -5.695 17.720 1.00 95.00 108 MET A C 1
ATOM 887 O O . MET A 1 108 ? -4.933 -6.536 18.075 1.00 95.00 108 MET A O 1
ATOM 891 N N . PHE A 1 109 ? -6.915 -5.999 17.148 1.00 95.50 109 PHE A N 1
ATOM 892 C CA . PHE A 1 109 ? -7.333 -7.348 16.790 1.00 95.50 109 PHE A CA 1
ATOM 893 C C . PHE A 1 109 ? -7.551 -7.438 15.280 1.00 95.50 109 PHE A C 1
ATOM 895 O O . PHE A 1 109 ? -7.887 -6.446 14.637 1.00 95.50 109 PHE A O 1
ATOM 902 N N . GLU A 1 110 ? -7.413 -8.636 14.725 1.00 95.06 110 GLU A N 1
ATOM 903 C CA . GLU A 1 110 ? -7.694 -8.937 13.320 1.00 95.06 110 GLU A CA 1
ATOM 904 C C . GLU A 1 110 ? -8.674 -10.112 13.246 1.00 95.06 110 GLU A C 1
ATOM 906 O O . GLU A 1 110 ? -8.625 -11.030 14.070 1.00 95.06 110 GLU A O 1
ATOM 911 N N . THR A 1 111 ? -9.584 -10.097 12.271 1.00 94.94 111 THR A N 1
ATOM 912 C CA . THR A 1 111 ? -10.511 -11.211 12.037 1.00 94.94 111 THR A CA 1
ATOM 913 C C . THR A 1 111 ? -10.859 -11.348 10.561 1.00 94.94 111 THR A C 1
ATOM 915 O O . THR A 1 111 ? -11.285 -10.389 9.928 1.00 94.94 111 THR A O 1
ATOM 918 N N . ASP A 1 112 ? -10.763 -12.571 10.042 1.00 95.06 112 ASP A N 1
ATOM 919 C CA . ASP A 1 112 ? -11.182 -12.921 8.675 1.00 95.06 112 ASP A CA 1
ATOM 920 C C . ASP A 1 112 ? -12.614 -13.482 8.619 1.00 95.06 112 ASP A C 1
ATOM 922 O O . ASP A 1 112 ? -13.102 -13.887 7.561 1.00 95.06 112 ASP A O 1
ATOM 926 N N . GLN A 1 113 ? -13.295 -13.540 9.771 1.00 96.00 113 GLN A N 1
ATOM 927 C CA . GLN A 1 113 ? -14.668 -14.052 9.882 1.00 96.00 113 GLN A CA 1
ATOM 928 C C . GLN A 1 113 ? -15.704 -13.093 9.281 1.00 96.00 113 GLN A C 1
ATOM 930 O O . GL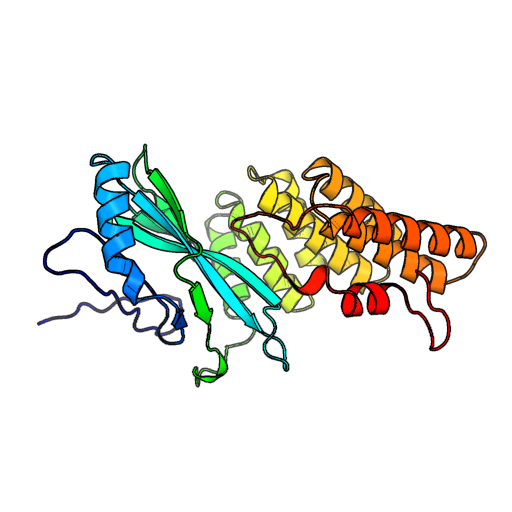N A 1 113 ? -16.806 -13.525 8.948 1.00 96.00 113 GLN A O 1
ATOM 935 N N . ILE A 1 114 ? -15.356 -11.808 9.160 1.00 95.06 114 ILE A N 1
ATOM 936 C CA . ILE A 1 114 ? -16.171 -10.776 8.520 1.00 95.06 114 ILE A CA 1
ATOM 937 C C . ILE A 1 114 ? -15.345 -10.161 7.400 1.00 95.06 114 ILE A C 1
ATOM 939 O O . ILE A 1 114 ? -14.203 -9.771 7.625 1.00 95.06 114 ILE A O 1
ATOM 943 N N . ARG A 1 115 ? -15.934 -10.053 6.209 1.00 95.88 115 ARG A N 1
ATOM 944 C CA . ARG A 1 115 ? -15.341 -9.363 5.060 1.00 95.88 115 ARG A CA 1
ATOM 945 C C . ARG A 1 115 ? -16.215 -8.195 4.654 1.00 95.88 115 ARG A C 1
ATOM 947 O O . ARG A 1 115 ? -17.434 -8.334 4.563 1.00 95.88 115 ARG A O 1
ATOM 954 N N . ILE A 1 116 ? -15.579 -7.060 4.400 1.00 95.56 116 ILE A N 1
ATOM 955 C CA . ILE A 1 116 ? -16.231 -5.896 3.812 1.00 95.56 116 ILE A CA 1
ATOM 956 C C . ILE A 1 116 ? -15.928 -5.909 2.319 1.00 95.56 116 ILE A C 1
ATOM 958 O O . ILE A 1 116 ? -14.777 -6.096 1.931 1.00 95.56 116 ILE A O 1
ATOM 962 N N . ILE A 1 117 ? -16.944 -5.740 1.484 1.00 95.06 117 ILE A N 1
ATOM 963 C CA . ILE A 1 117 ? -16.819 -5.843 0.031 1.00 95.06 117 ILE A CA 1
ATOM 964 C C . ILE A 1 117 ? -17.309 -4.541 -0.584 1.00 95.06 117 ILE A C 1
ATOM 966 O O . ILE A 1 117 ? -18.493 -4.226 -0.496 1.00 95.06 117 ILE A O 1
ATOM 970 N N . HIS A 1 118 ? -16.412 -3.796 -1.224 1.00 91.75 118 HIS A N 1
ATOM 971 C CA . HIS A 1 118 ? -16.771 -2.543 -1.875 1.00 91.75 118 HIS A CA 1
ATOM 972 C C . HIS A 1 118 ? -17.580 -2.811 -3.149 1.00 91.75 118 HIS A C 1
ATOM 974 O O . HIS A 1 118 ? -17.111 -3.481 -4.074 1.00 91.75 118 HIS A O 1
ATOM 980 N N . ARG A 1 119 ? -18.797 -2.269 -3.246 1.00 86.31 119 ARG A N 1
ATOM 981 C CA . ARG A 1 119 ? -19.667 -2.407 -4.423 1.00 86.31 119 ARG A CA 1
ATOM 982 C C . ARG A 1 119 ? -19.728 -1.101 -5.200 1.00 86.31 119 ARG A C 1
ATOM 984 O O . ARG A 1 119 ? -20.773 -0.466 -5.314 1.00 86.31 119 ARG A O 1
ATOM 991 N N . ARG A 1 120 ? -18.615 -0.750 -5.850 1.00 71.00 120 ARG A N 1
ATOM 992 C CA . ARG A 1 120 ? -18.498 0.491 -6.637 1.00 71.00 120 ARG A CA 1
ATOM 993 C C . ARG A 1 120 ? -19.613 0.682 -7.671 1.00 71.00 120 ARG A C 1
ATOM 995 O O . ARG A 1 120 ? -20.053 1.810 -7.880 1.00 71.00 120 ARG A O 1
ATOM 1002 N N . SER A 1 121 ? -20.082 -0.401 -8.300 1.00 60.78 121 SER A N 1
ATOM 1003 C CA . SER A 1 121 ? -21.171 -0.385 -9.293 1.00 60.78 121 SER A CA 1
ATOM 1004 C C . SER A 1 121 ? -22.525 0.058 -8.729 1.00 60.78 121 SER A C 1
ATOM 1006 O O . SER A 1 121 ? -23.417 0.396 -9.503 1.00 60.78 121 SER A O 1
ATOM 1008 N N . GLN A 1 122 ? -22.684 0.081 -7.405 1.00 56.28 122 GLN A N 1
ATOM 1009 C CA . GLN A 1 122 ? -23.866 0.611 -6.730 1.00 56.28 122 GLN A CA 1
ATOM 1010 C C . GLN A 1 122 ? -23.760 2.123 -6.470 1.00 56.28 122 GLN A C 1
ATOM 1012 O O . GLN A 1 122 ? -24.759 2.757 -6.127 1.00 56.28 122 GLN A O 1
ATOM 1017 N N . SER A 1 123 ? -22.586 2.733 -6.684 1.00 54.31 123 SER A N 1
ATOM 1018 C CA . SER A 1 123 ? -22.407 4.178 -6.559 1.00 54.31 123 SER A CA 1
ATOM 1019 C C . SER A 1 123 ? -22.682 4.882 -7.898 1.00 54.31 123 SER A C 1
ATOM 1021 O O . SER A 1 123 ? -21.965 4.735 -8.884 1.00 54.31 123 SER A O 1
ATOM 1023 N N . ASN A 1 124 ? -23.725 5.714 -7.936 1.00 53.00 124 ASN A N 1
ATOM 1024 C CA . ASN A 1 124 ? -24.054 6.565 -9.092 1.00 53.00 124 ASN A CA 1
ATOM 1025 C C . ASN A 1 124 ? -23.150 7.816 -9.199 1.00 53.00 124 ASN A C 1
ATOM 1027 O O . ASN A 1 124 ? -23.517 8.799 -9.846 1.00 53.00 124 ASN A O 1
ATOM 1031 N N . LYS A 1 125 ? -21.996 7.843 -8.520 1.00 55.75 125 LYS A N 1
ATOM 1032 C CA . LYS A 1 125 ? -21.170 9.050 -8.389 1.00 55.75 125 LYS A CA 1
ATOM 1033 C C . LYS A 1 125 ? -20.074 9.088 -9.451 1.00 55.75 125 LYS A C 1
ATOM 1035 O O . LYS A 1 125 ? -19.170 8.257 -9.476 1.00 55.75 125 LYS A O 1
ATOM 1040 N N . SER A 1 126 ? -20.100 10.128 -10.280 1.00 56.56 126 SER A N 1
ATOM 1041 C CA . SER A 1 126 ? -18.958 10.499 -11.112 1.00 56.56 126 SER A CA 1
ATOM 1042 C C . SER A 1 126 ? -17.824 11.007 -10.218 1.00 56.56 126 SER A C 1
ATOM 1044 O O . SER A 1 126 ? -17.970 12.027 -9.54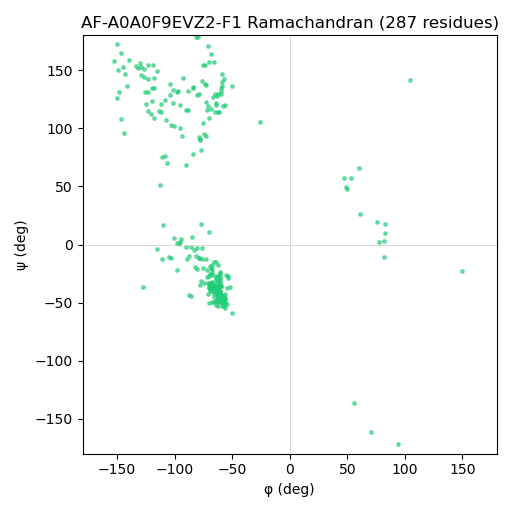3 1.00 56.56 126 SER A O 1
ATOM 1046 N N . MET A 1 127 ? -16.694 10.305 -10.205 1.00 64.38 127 MET A N 1
ATOM 1047 C CA . MET A 1 127 ? -15.500 10.751 -9.491 1.00 64.38 127 MET A CA 1
ATOM 1048 C C . MET A 1 127 ? -14.906 11.955 -10.231 1.00 64.38 127 MET A C 1
ATOM 1050 O O . MET A 1 127 ? -14.554 11.827 -11.400 1.00 64.38 127 MET A O 1
ATOM 1054 N N . GLU A 1 128 ? -14.814 13.117 -9.578 1.00 76.75 128 GLU A N 1
ATOM 1055 C CA . GLU A 1 128 ? -14.154 14.296 -10.154 1.00 76.75 128 GLU A CA 1
ATOM 1056 C C . GLU A 1 128 ? -12.653 13.991 -10.339 1.00 76.75 128 GLU A C 1
ATOM 1058 O O . GLU A 1 128 ? -11.941 13.820 -9.338 1.00 76.75 128 GLU A O 1
ATOM 1063 N N . PRO A 1 129 ? -12.141 13.921 -11.583 1.00 81.12 129 PRO A N 1
ATOM 1064 C CA . PRO A 1 129 ? -10.726 13.662 -11.815 1.00 81.12 129 PRO A CA 1
ATOM 1065 C C . PRO A 1 129 ? -9.861 14.746 -11.163 1.00 81.12 129 PRO A C 1
ATOM 1067 O O . PRO A 1 129 ? -10.142 15.937 -11.275 1.00 81.12 129 PRO A O 1
ATOM 1070 N N . GLY A 1 130 ? -8.801 14.342 -10.463 1.00 87.75 130 GLY A N 1
ATOM 1071 C CA . GLY A 1 130 ? -7.860 15.274 -9.833 1.00 87.75 130 GLY A CA 1
ATOM 1072 C C . GLY A 1 130 ? -8.332 15.916 -8.522 1.00 87.75 130 GLY A C 1
ATOM 1073 O O . GLY A 1 130 ? -7.572 16.688 -7.933 1.00 87.75 130 GLY A O 1
ATOM 1074 N N . ARG A 1 131 ? -9.527 15.580 -8.007 1.00 91.56 131 ARG A N 1
ATOM 1075 C CA . ARG A 1 131 ? -10.008 16.071 -6.701 1.00 91.56 131 ARG A CA 1
ATOM 1076 C C . ARG A 1 131 ? -9.012 15.779 -5.574 1.00 91.56 131 ARG A C 1
ATOM 1078 O O . ARG A 1 131 ? -8.651 16.690 -4.829 1.00 91.56 131 ARG A O 1
ATOM 1085 N N . ASN A 1 132 ? -8.564 14.528 -5.459 1.00 92.88 132 ASN A N 1
ATOM 1086 C CA . ASN A 1 132 ? -7.638 14.108 -4.404 1.00 92.88 132 ASN A CA 1
ATOM 1087 C C . ASN A 1 132 ? -6.298 14.837 -4.511 1.00 92.88 132 ASN A C 1
ATOM 1089 O O . ASN A 1 132 ? -5.817 15.377 -3.518 1.00 92.88 132 ASN A O 1
ATOM 1093 N N . LEU A 1 133 ? -5.743 14.936 -5.724 1.00 95.25 133 LEU A N 1
ATOM 1094 C CA . LEU A 1 133 ? -4.500 15.666 -5.969 1.00 95.25 133 LEU A CA 1
ATOM 1095 C C . LEU A 1 133 ? -4.606 17.133 -5.528 1.00 95.25 133 LEU A C 1
ATOM 1097 O O . LEU A 1 133 ? -3.704 17.648 -4.872 1.00 95.25 133 LEU A O 1
ATOM 1101 N N . ARG A 1 134 ? -5.719 17.809 -5.842 1.00 95.75 134 ARG A N 1
ATOM 1102 C CA . ARG A 1 134 ? -5.962 19.197 -5.420 1.00 95.75 134 ARG A CA 1
ATOM 1103 C C . ARG A 1 134 ? -5.984 19.335 -3.896 1.00 95.75 134 ARG A C 1
ATOM 1105 O O . ARG A 1 134 ? -5.356 20.248 -3.365 1.00 95.75 134 ARG A O 1
ATOM 1112 N N . ILE A 1 135 ? -6.678 18.431 -3.205 1.00 95.12 135 ILE A N 1
ATOM 1113 C CA . ILE A 1 135 ? -6.772 18.422 -1.739 1.00 95.12 135 ILE A CA 1
ATOM 1114 C C . ILE A 1 135 ? -5.399 18.179 -1.104 1.00 95.12 135 ILE A C 1
ATOM 1116 O O . ILE A 1 135 ? -4.979 18.939 -0.234 1.00 95.12 135 ILE A O 1
ATOM 1120 N N . LEU A 1 136 ? -4.675 17.164 -1.576 1.00 96.62 136 LEU A N 1
ATOM 1121 C CA . LEU A 1 136 ? -3.350 16.814 -1.073 1.00 96.62 136 LEU A CA 1
ATOM 1122 C C . LEU A 1 136 ? -2.333 17.937 -1.277 1.00 96.62 136 LEU A C 1
ATOM 1124 O O . LEU A 1 136 ? -1.550 18.221 -0.375 1.00 96.62 136 LEU A O 1
ATOM 1128 N N . LYS A 1 137 ? -2.357 18.613 -2.433 1.00 97.38 137 LYS A N 1
ATOM 1129 C CA . LYS A 1 137 ? -1.489 19.770 -2.692 1.00 97.38 137 LYS A CA 1
ATOM 1130 C C . LYS A 1 137 ? -1.760 20.904 -1.709 1.00 97.38 137 LYS A C 1
ATOM 1132 O O . LYS A 1 137 ? -0.823 21.396 -1.090 1.00 97.38 137 LYS A O 1
ATOM 1137 N N . ALA A 1 138 ? -3.028 21.269 -1.522 1.00 97.25 138 ALA A N 1
ATOM 1138 C CA . ALA A 1 138 ? -3.410 22.320 -0.581 1.00 97.25 138 ALA A CA 1
ATOM 1139 C C . ALA A 1 138 ? -3.068 21.958 0.876 1.00 97.25 138 ALA A C 1
ATOM 1141 O O . ALA A 1 138 ? -2.742 22.837 1.671 1.00 97.25 138 ALA A O 1
ATOM 1142 N N . HIS A 1 139 ? -3.135 20.674 1.244 1.00 96.00 139 HIS A N 1
ATOM 1143 C CA . HIS A 1 139 ? -2.686 20.195 2.554 1.00 96.00 139 HIS A CA 1
ATOM 1144 C C . HIS A 1 139 ? -1.168 20.319 2.703 1.00 96.00 139 HIS A C 1
ATOM 1146 O O . HIS A 1 139 ? -0.690 20.924 3.659 1.00 96.00 139 HIS A O 1
ATOM 1152 N N . TYR A 1 140 ? -0.410 19.833 1.720 1.00 97.19 140 TYR A N 1
ATOM 1153 C CA . TYR A 1 140 ? 1.050 19.894 1.720 1.00 97.19 140 TYR A CA 1
ATOM 1154 C C . TYR A 1 140 ? 1.593 21.327 1.736 1.00 97.19 140 TYR A C 1
ATOM 1156 O O . TYR A 1 140 ? 2.569 21.599 2.424 1.00 97.19 140 TYR A O 1
ATOM 1164 N N . GLU A 1 141 ? 0.944 22.273 1.057 1.00 97.31 141 GLU A N 1
ATOM 1165 C CA . GLU A 1 141 ? 1.304 23.697 1.135 1.00 97.31 141 GLU A CA 1
ATOM 1166 C C . GLU A 1 141 ? 1.186 24.267 2.559 1.00 97.31 141 GLU A C 1
ATOM 1168 O O . GLU A 1 141 ? 1.932 25.176 2.919 1.00 97.31 141 GLU A O 1
ATOM 1173 N N . LYS A 1 142 ? 0.275 23.730 3.382 1.00 96.56 142 LYS A N 1
ATOM 1174 C CA . LYS A 1 142 ? 0.055 24.181 4.764 1.00 96.56 142 LYS A CA 1
ATOM 1175 C C . LYS A 1 142 ? 0.997 23.518 5.762 1.00 96.56 142 LYS A C 1
ATOM 1177 O O . LYS A 1 142 ? 1.490 24.194 6.659 1.00 96.56 142 LYS A O 1
ATOM 1182 N N . VAL A 1 143 ? 1.196 22.203 5.647 1.00 96.06 143 VAL A N 1
ATOM 1183 C CA . VAL A 1 143 ? 1.891 21.406 6.678 1.00 96.06 143 VAL A CA 1
ATOM 1184 C C . VAL A 1 143 ? 3.265 20.890 6.238 1.00 96.06 143 VAL A C 1
ATOM 1186 O O . VAL A 1 143 ? 4.045 20.426 7.072 1.00 96.06 143 VAL A O 1
ATOM 1189 N N . GLY A 1 144 ? 3.592 20.975 4.949 1.00 95.12 144 GLY A N 1
ATOM 1190 C CA . GLY A 1 144 ? 4.839 20.469 4.383 1.00 95.12 144 GLY A CA 1
ATOM 1191 C C . GLY A 1 144 ? 5.055 18.984 4.676 1.00 95.12 144 GLY A C 1
ATOM 1192 O O . GLY A 1 144 ? 4.138 18.171 4.592 1.00 95.12 144 GLY A O 1
ATOM 1193 N N . GLU A 1 145 ? 6.283 18.631 5.050 1.00 96.06 145 GLU A N 1
ATOM 1194 C CA . GLU A 1 145 ? 6.692 17.252 5.355 1.00 96.06 145 GLU A CA 1
ATOM 1195 C C . GLU A 1 145 ? 6.388 16.819 6.802 1.00 96.06 145 GLU A C 1
ATOM 1197 O O . GLU A 1 145 ? 6.798 15.734 7.207 1.00 96.06 145 GLU A O 1
ATOM 1202 N N . SER A 1 146 ? 5.681 17.636 7.596 1.00 94.62 146 SER A N 1
ATOM 1203 C CA . SER A 1 146 ? 5.287 17.238 8.960 1.00 94.62 146 SER A CA 1
ATOM 1204 C C . SER A 1 146 ? 4.263 16.096 8.975 1.00 94.62 146 SER A C 1
ATOM 1206 O O . SER A 1 146 ? 4.211 15.333 9.936 1.00 94.62 146 SER A O 1
ATOM 1208 N N . ASP A 1 147 ? 3.505 15.935 7.887 1.00 93.69 147 ASP A N 1
ATOM 1209 C CA . ASP A 1 147 ? 2.616 14.800 7.644 1.00 93.69 147 ASP A CA 1
ATOM 1210 C C . ASP A 1 147 ? 3.214 13.902 6.548 1.00 93.69 147 ASP A C 1
ATOM 1212 O O . ASP A 1 147 ? 2.826 13.937 5.376 1.00 93.69 147 ASP A O 1
ATOM 1216 N N . VAL A 1 148 ? 4.229 13.122 6.938 1.00 95.69 148 VAL A N 1
ATOM 1217 C CA . VAL A 1 148 ? 5.042 12.292 6.030 1.00 95.69 148 VAL A CA 1
ATOM 1218 C C . VAL A 1 148 ? 4.181 11.357 5.182 1.00 95.69 148 VAL A C 1
ATOM 1220 O O . VAL A 1 148 ? 4.466 11.168 4.001 1.00 95.69 148 VAL A O 1
ATOM 1223 N N . ARG A 1 149 ? 3.101 10.801 5.742 1.00 94.00 149 ARG A N 1
ATOM 1224 C CA . ARG A 1 149 ? 2.236 9.844 5.040 1.00 94.00 149 ARG A CA 1
ATOM 1225 C C . ARG A 1 149 ? 1.601 10.437 3.781 1.00 94.00 149 ARG A C 1
ATOM 1227 O O . ARG A 1 149 ? 1.446 9.739 2.783 1.00 94.00 149 ARG A O 1
ATOM 1234 N N . GLN A 1 150 ? 1.301 11.735 3.768 1.00 95.50 150 GLN A N 1
ATOM 1235 C CA . GLN A 1 150 ? 0.696 12.372 2.592 1.00 95.50 150 GLN A CA 1
ATOM 1236 C C . GLN A 1 150 ? 1.653 12.474 1.407 1.00 95.50 150 GLN A C 1
ATOM 1238 O O . GLN A 1 150 ? 1.192 12.609 0.277 1.00 95.50 150 GLN A O 1
ATOM 1243 N N . LEU A 1 151 ? 2.969 12.354 1.620 1.00 97.56 151 LEU A N 1
ATOM 1244 C CA . LEU A 1 151 ? 3.935 12.277 0.521 1.00 97.56 151 LEU A CA 1
ATOM 1245 C C . LEU A 1 151 ? 3.718 11.015 -0.323 1.00 97.56 151 LEU A C 1
ATOM 1247 O O . LEU A 1 151 ? 3.842 11.078 -1.545 1.00 97.56 151 LEU A O 1
ATOM 1251 N N . TYR A 1 152 ? 3.347 9.892 0.306 1.00 96.94 152 TYR A N 1
ATOM 1252 C CA . TYR A 1 152 ? 2.992 8.667 -0.410 1.00 96.94 152 TYR A CA 1
ATOM 1253 C C . TYR A 1 152 ? 1.770 8.898 -1.305 1.00 96.94 152 TYR A C 1
ATOM 1255 O O . TYR A 1 152 ? 1.838 8.695 -2.516 1.00 96.94 152 TYR A O 1
ATOM 1263 N N . TYR A 1 153 ? 0.678 9.419 -0.739 1.00 96.12 153 TYR A N 1
ATOM 1264 C CA . TYR A 1 153 ? -0.549 9.673 -1.498 1.00 96.12 153 TYR A CA 1
ATOM 1265 C C . TYR A 1 153 ? -0.391 10.768 -2.560 1.00 96.12 153 TYR A C 1
ATOM 1267 O O . TYR A 1 153 ? -0.964 10.653 -3.640 1.00 96.12 153 TYR A O 1
ATOM 1275 N N . LEU A 1 154 ? 0.430 11.796 -2.318 1.00 97.12 154 LEU A N 1
ATOM 1276 C CA . LEU A 1 154 ? 0.809 12.762 -3.353 1.00 97.12 154 LEU A CA 1
ATOM 1277 C C . LEU A 1 154 ? 1.498 12.068 -4.523 1.00 97.12 154 LEU A C 1
ATOM 1279 O O . LEU A 1 154 ? 1.139 12.320 -5.670 1.00 97.12 154 LEU A O 1
ATOM 1283 N N . GLY A 1 155 ? 2.467 11.194 -4.240 1.00 97.44 155 GLY A N 1
ATOM 1284 C CA . GLY A 1 155 ? 3.152 10.412 -5.262 1.00 97.44 155 GLY A CA 1
ATOM 1285 C C . GLY A 1 155 ? 2.180 9.582 -6.103 1.00 97.44 155 GLY A C 1
ATOM 1286 O O . GLY A 1 155 ? 2.244 9.633 -7.333 1.00 97.44 155 GLY A O 1
ATOM 1287 N N . LEU A 1 156 ? 1.237 8.891 -5.452 1.00 95.38 156 LEU A N 1
ATOM 1288 C CA . LEU A 1 156 ? 0.189 8.122 -6.125 1.00 95.38 156 LEU A CA 1
ATOM 1289 C C . LEU A 1 156 ? -0.675 9.000 -7.034 1.00 95.38 156 LEU A C 1
ATOM 1291 O O . LEU A 1 156 ? -0.857 8.677 -8.205 1.00 95.38 156 LEU A O 1
ATOM 1295 N N . GLU A 1 157 ? -1.179 10.124 -6.526 1.00 96.12 157 GLU A N 1
ATOM 1296 C CA . GLU A 1 157 ? -2.094 10.984 -7.279 1.00 96.12 157 GLU A CA 1
ATOM 1297 C C . GLU A 1 157 ? -1.399 11.742 -8.424 1.00 96.12 157 GLU A C 1
ATOM 1299 O O . GLU A 1 157 ? -1.992 11.920 -9.489 1.00 96.12 157 GLU A O 1
ATOM 1304 N N . TYR A 1 158 ? -0.123 12.124 -8.274 1.00 97.50 158 TYR A N 1
ATOM 1305 C CA . TYR A 1 158 ? 0.677 12.618 -9.403 1.00 97.50 158 TYR A CA 1
ATOM 1306 C C . TYR A 1 158 ? 0.870 11.535 -10.470 1.00 97.50 158 TYR A C 1
ATOM 1308 O O . TYR A 1 158 ? 0.733 11.821 -11.660 1.00 97.50 158 TYR A O 1
ATOM 1316 N N . GLY A 1 159 ? 1.129 10.291 -10.057 1.00 95.62 159 GLY A N 1
ATOM 1317 C CA . GLY A 1 159 ? 1.235 9.148 -10.962 1.00 95.62 159 GLY A CA 1
ATOM 1318 C C . GLY A 1 159 ? -0.065 8.886 -11.725 1.00 95.62 159 GLY A C 1
ATOM 1319 O O . GLY A 1 159 ? -0.035 8.747 -12.946 1.00 95.62 159 GLY A O 1
ATOM 1320 N N . ASN A 1 160 ? -1.208 8.910 -11.031 1.00 91.62 160 ASN A N 1
ATOM 1321 C CA . ASN A 1 160 ? -2.542 8.784 -11.631 1.00 91.62 160 ASN A CA 1
ATOM 1322 C C . ASN A 1 160 ? -2.838 9.909 -12.635 1.00 91.62 160 ASN A C 1
ATOM 1324 O O . ASN A 1 160 ? -3.525 9.687 -13.630 1.00 91.62 160 ASN A O 1
ATOM 1328 N N . ALA A 1 161 ? -2.306 11.110 -12.394 1.00 93.25 161 ALA A N 1
ATOM 1329 C CA . ALA A 1 161 ? -2.395 12.245 -13.311 1.00 93.25 161 ALA A CA 1
ATOM 1330 C C . ALA A 1 161 ? -1.373 12.193 -14.469 1.00 93.25 161 ALA A C 1
ATOM 1332 O O . ALA A 1 161 ? -1.386 13.072 -15.330 1.00 93.25 161 ALA A O 1
ATOM 1333 N N . GLY A 1 162 ? -0.484 11.193 -14.502 1.00 93.75 162 GLY A N 1
ATOM 1334 C CA . GLY A 1 162 ? 0.563 11.035 -15.517 1.00 93.75 162 GLY A CA 1
ATOM 1335 C C . GLY A 1 162 ? 1.827 11.874 -15.283 1.00 93.75 162 GLY A C 1
ATOM 1336 O O . GLY A 1 162 ? 2.756 11.815 -16.089 1.00 93.75 162 GLY A O 1
ATOM 1337 N N . ASP A 1 163 ? 1.914 12.625 -14.184 1.00 97.06 163 ASP A N 1
ATOM 1338 C CA . ASP A 1 163 ? 3.099 13.410 -13.824 1.00 97.06 163 ASP A CA 1
ATOM 1339 C C . ASP A 1 163 ? 4.120 12.535 -13.085 1.00 97.06 163 ASP A C 1
ATOM 1341 O O . ASP A 1 163 ? 4.273 12.565 -11.859 1.00 97.06 163 ASP A O 1
ATOM 1345 N N . LEU A 1 164 ? 4.838 11.724 -13.862 1.00 97.25 164 LEU A N 1
ATOM 1346 C CA . LEU A 1 164 ? 5.828 10.787 -13.334 1.00 97.25 164 LEU A CA 1
ATOM 1347 C C . LEU A 1 164 ? 7.001 11.483 -12.632 1.00 97.25 164 LEU A C 1
ATOM 1349 O O . LEU A 1 164 ? 7.598 10.908 -11.722 1.00 97.25 164 LEU A O 1
ATOM 1353 N N . ALA A 1 165 ? 7.334 12.716 -13.024 1.00 98.00 165 ALA A N 1
ATOM 1354 C CA . ALA A 1 165 ? 8.425 13.467 -12.413 1.00 98.00 165 ALA A CA 1
ATOM 1355 C C . ALA A 1 165 ? 8.099 13.807 -10.953 1.00 98.00 165 ALA A C 1
ATOM 1357 O O . ALA A 1 165 ? 8.901 13.519 -10.057 1.00 98.00 165 ALA A O 1
ATOM 1358 N N . ASN A 1 166 ? 6.906 14.355 -10.696 1.00 98.12 166 ASN A N 1
ATOM 1359 C CA . ASN A 1 166 ? 6.461 14.611 -9.330 1.00 98.12 166 ASN A CA 1
ATOM 1360 C C . ASN A 1 166 ? 6.153 13.314 -8.574 1.00 98.12 166 ASN A C 1
ATOM 1362 O O . ASN A 1 166 ? 6.530 13.210 -7.407 1.00 98.12 166 ASN A O 1
ATOM 1366 N N . ALA A 1 167 ? 5.579 12.299 -9.227 1.00 98.31 167 ALA A N 1
ATOM 1367 C CA . ALA A 1 167 ? 5.340 11.000 -8.597 1.00 98.31 167 ALA A CA 1
ATOM 1368 C C . ALA A 1 167 ? 6.637 10.393 -8.031 1.00 98.31 167 ALA A C 1
ATOM 1370 O O . ALA A 1 167 ? 6.716 10.045 -6.852 1.00 98.31 167 ALA A O 1
ATOM 1371 N N . LEU A 1 168 ? 7.700 10.347 -8.844 1.00 98.56 168 LEU A N 1
ATOM 1372 C CA . LEU A 1 168 ? 9.019 9.873 -8.424 1.00 98.56 168 LEU A CA 1
ATOM 1373 C C . LEU A 1 168 ? 9.627 10.755 -7.331 1.00 98.56 168 LEU A C 1
ATOM 1375 O O . LEU A 1 168 ? 10.212 10.224 -6.390 1.00 98.56 168 LEU A O 1
ATOM 1379 N N . LYS A 1 169 ? 9.505 12.083 -7.434 1.00 98.50 169 LYS A N 1
ATOM 1380 C CA . LYS A 1 169 ? 10.005 13.016 -6.413 1.00 98.50 169 LYS A CA 1
ATOM 1381 C C . LYS A 1 169 ? 9.387 12.722 -5.043 1.00 98.50 169 LYS A C 1
ATOM 1383 O O . LYS A 1 169 ? 10.123 12.543 -4.075 1.00 98.50 169 LYS A O 1
ATOM 1388 N N . PHE A 1 170 ? 8.059 12.660 -4.967 1.00 98.56 170 PHE A N 1
ATOM 1389 C CA . PHE A 1 170 ? 7.344 12.475 -3.705 1.00 98.56 170 PHE A CA 1
ATOM 1390 C C . PHE A 1 170 ? 7.519 11.066 -3.136 1.00 98.56 170 PHE A C 1
ATOM 1392 O O . PHE A 1 170 ? 7.822 10.942 -1.952 1.00 98.56 170 PHE A O 1
ATOM 1399 N N . HIS A 1 171 ? 7.451 10.013 -3.957 1.00 98.56 171 HIS A N 1
ATOM 1400 C CA . HIS A 1 171 ? 7.696 8.653 -3.469 1.00 98.56 171 HIS A CA 1
ATOM 1401 C C . HIS A 1 171 ? 9.130 8.461 -2.959 1.00 98.56 171 HIS A C 1
ATOM 1403 O O . HIS A 1 171 ? 9.326 7.847 -1.913 1.00 98.56 171 HIS A O 1
ATOM 1409 N N . LYS A 1 172 ? 10.146 9.005 -3.646 1.00 98.56 172 LYS A N 1
ATOM 1410 C CA . LYS A 1 172 ? 11.539 8.925 -3.171 1.00 98.56 172 LYS A CA 1
ATOM 1411 C C . LYS A 1 172 ? 11.706 9.632 -1.834 1.00 98.56 172 LYS A C 1
ATOM 1413 O O . LYS A 1 172 ? 12.302 9.065 -0.923 1.00 98.56 172 LYS A O 1
ATOM 1418 N N . ARG A 1 173 ? 11.128 10.831 -1.705 1.00 98.31 173 ARG A N 1
ATOM 1419 C CA . ARG A 1 173 ? 11.156 11.585 -0.452 1.00 98.31 173 ARG A CA 1
ATOM 1420 C C . ARG A 1 173 ? 10.432 10.849 0.674 1.00 98.31 173 ARG A C 1
ATOM 1422 O O . ARG A 1 173 ? 10.929 10.798 1.793 1.00 98.31 173 ARG A O 1
ATOM 1429 N N . TYR A 1 174 ? 9.300 10.224 0.369 1.00 98.31 174 TYR A N 1
ATOM 1430 C CA . TYR A 1 174 ? 8.580 9.382 1.315 1.00 98.31 174 TYR A CA 1
ATOM 1431 C C . TYR A 1 174 ? 9.429 8.190 1.788 1.00 98.31 174 TYR A C 1
ATOM 1433 O O . TYR A 1 174 ? 9.503 7.945 2.987 1.00 98.31 174 TYR A O 1
ATOM 1441 N N . VAL A 1 175 ? 10.131 7.486 0.890 1.00 98.25 175 VAL A N 1
ATOM 1442 C CA . VAL A 1 175 ? 11.008 6.356 1.266 1.00 98.25 175 VAL A CA 1
ATOM 1443 C C . VAL A 1 175 ? 12.120 6.782 2.234 1.00 98.25 175 VAL A C 1
ATOM 1445 O O . VAL A 1 175 ? 12.462 6.017 3.134 1.00 98.25 175 VAL A O 1
ATOM 1448 N N . GLU A 1 176 ? 12.667 7.990 2.083 1.00 97.69 176 GLU A N 1
ATOM 1449 C CA . GLU A 1 176 ? 13.686 8.537 2.993 1.00 97.69 176 GLU A CA 1
ATOM 1450 C C . GLU A 1 176 ? 13.143 8.813 4.401 1.00 97.69 176 GLU A C 1
ATOM 1452 O O . GLU A 1 176 ? 13.858 8.620 5.382 1.00 97.69 176 GLU A O 1
ATOM 1457 N N . LEU A 1 177 ? 11.895 9.278 4.498 1.00 97.12 177 LEU A N 1
ATOM 1458 C CA . LEU A 1 177 ? 11.295 9.757 5.747 1.00 97.12 177 LEU A CA 1
ATOM 1459 C C . LEU A 1 177 ? 10.417 8.721 6.453 1.00 97.12 177 LEU A C 1
ATOM 1461 O O . LEU A 1 177 ? 10.161 8.850 7.648 1.00 97.12 177 LEU A O 1
ATOM 1465 N N . SER A 1 178 ? 9.919 7.723 5.725 1.00 94.81 178 SER A N 1
ATOM 1466 C CA . SER A 1 178 ? 8.948 6.769 6.250 1.00 94.81 178 SER A CA 1
ATOM 1467 C C . SER A 1 178 ? 9.522 5.966 7.416 1.00 94.81 178 SER A C 1
ATOM 1469 O O . SER A 1 178 ? 10.600 5.367 7.323 1.00 94.81 178 SER A O 1
ATOM 1471 N N . GLY A 1 179 ? 8.762 5.926 8.511 1.00 93.00 179 GLY A N 1
ATOM 1472 C CA . GLY A 1 179 ? 9.040 5.096 9.681 1.00 93.00 179 GLY A CA 1
ATOM 1473 C C . GLY A 1 179 ? 8.408 3.705 9.619 1.00 93.00 179 GLY A C 1
ATOM 1474 O O . GLY A 1 179 ? 8.599 2.927 10.548 1.00 93.00 179 GLY A O 1
ATOM 1475 N N . TRP A 1 180 ? 7.654 3.386 8.561 1.00 94.31 180 TRP A N 1
ATOM 1476 C CA . TRP A 1 180 ? 6.939 2.119 8.442 1.00 94.31 180 TRP A CA 1
ATOM 1477 C C . TRP A 1 180 ? 7.382 1.348 7.206 1.00 94.31 180 TRP A C 1
ATOM 1479 O O . TRP A 1 180 ? 7.137 1.741 6.067 1.00 94.31 180 TRP A O 1
ATOM 1489 N N . ASP A 1 181 ? 8.045 0.226 7.449 1.00 96.06 181 ASP A N 1
ATOM 1490 C CA . ASP A 1 181 ? 8.672 -0.568 6.399 1.00 96.06 181 ASP A CA 1
ATOM 1491 C C . ASP A 1 181 ? 7.688 -1.142 5.367 1.00 96.06 181 ASP A C 1
ATOM 1493 O O . ASP A 1 181 ? 8.037 -1.200 4.192 1.00 96.06 181 ASP A O 1
ATOM 1497 N N . ASP A 1 182 ? 6.471 -1.535 5.757 1.00 95.44 182 ASP A N 1
ATOM 1498 C CA . ASP A 1 182 ? 5.486 -2.082 4.810 1.00 95.44 182 ASP A CA 1
ATOM 1499 C C . ASP A 1 182 ? 5.088 -1.020 3.766 1.00 95.44 182 ASP A C 1
ATOM 1501 O O . ASP A 1 182 ? 5.153 -1.255 2.559 1.00 95.44 182 ASP A O 1
ATOM 1505 N N . GLU A 1 183 ? 4.747 0.196 4.209 1.00 94.75 183 GLU A N 1
ATOM 1506 C CA . GLU A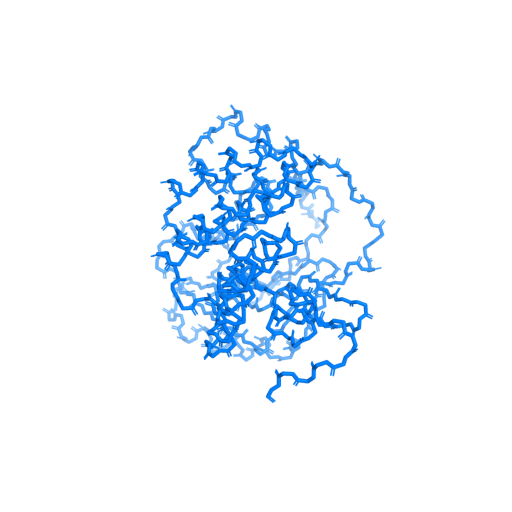 1 183 ? 4.385 1.295 3.302 1.00 94.75 183 GLU A CA 1
ATOM 1507 C C . GLU A 1 183 ? 5.618 1.794 2.524 1.00 94.75 183 GLU A C 1
ATOM 1509 O O . GLU A 1 183 ? 5.524 2.107 1.335 1.00 94.75 183 GLU A O 1
ATOM 1514 N N . LYS A 1 184 ? 6.810 1.772 3.140 1.00 97.19 184 LYS A N 1
ATOM 1515 C CA . LYS A 1 184 ? 8.089 2.042 2.460 1.00 97.19 184 LYS A CA 1
ATOM 1516 C C . LYS A 1 184 ? 8.368 1.040 1.337 1.00 97.19 184 LYS A C 1
ATOM 1518 O O . LYS A 1 184 ? 8.806 1.449 0.261 1.00 97.19 184 LYS A O 1
ATOM 1523 N N . PHE A 1 185 ? 8.094 -0.246 1.549 1.00 97.56 185 PHE A N 1
ATOM 1524 C CA . PHE A 1 185 ? 8.211 -1.275 0.518 1.00 97.56 185 PHE A CA 1
ATOM 1525 C C . PHE A 1 185 ? 7.269 -0.987 -0.656 1.00 97.56 185 PHE A C 1
ATOM 1527 O O . PHE A 1 185 ? 7.719 -0.934 -1.804 1.00 97.56 185 PHE A O 1
ATOM 1534 N N . HIS A 1 186 ? 5.991 -0.702 -0.387 1.00 95.69 186 HIS A N 1
ATOM 1535 C CA . HIS A 1 186 ? 5.036 -0.343 -1.439 1.00 95.69 186 HIS A CA 1
ATOM 1536 C C . HIS A 1 186 ? 5.429 0.939 -2.183 1.00 95.69 186 HIS A C 1
ATOM 1538 O O . HIS A 1 186 ? 5.272 1.011 -3.401 1.00 95.69 186 HIS A O 1
ATOM 1544 N N . ALA A 1 187 ? 5.985 1.940 -1.497 1.00 97.50 187 ALA A N 1
ATOM 1545 C CA . ALA A 1 187 ? 6.500 3.147 -2.141 1.00 97.50 187 ALA A CA 1
ATOM 1546 C C . ALA A 1 187 ? 7.681 2.848 -3.077 1.00 97.50 187 ALA A C 1
ATOM 1548 O O . ALA A 1 187 ? 7.729 3.370 -4.193 1.00 97.50 187 ALA A O 1
ATOM 1549 N N . CYS A 1 188 ? 8.601 1.963 -2.673 1.00 98.44 188 CYS A N 1
ATOM 1550 C CA . CYS A 1 188 ? 9.651 1.464 -3.560 1.00 98.44 188 CYS A CA 1
ATOM 1551 C C . CYS A 1 188 ? 9.055 0.772 -4.793 1.00 98.44 188 CYS A C 1
ATOM 1553 O O . CYS A 1 188 ? 9.483 1.066 -5.907 1.00 98.44 188 CYS A O 1
ATOM 1555 N N . LEU A 1 189 ? 8.044 -0.088 -4.630 1.00 97.19 189 LEU A N 1
ATOM 1556 C CA . LEU A 1 189 ? 7.389 -0.739 -5.768 1.00 97.19 189 LEU A CA 1
ATOM 1557 C C . LEU A 1 189 ? 6.675 0.253 -6.692 1.00 97.19 189 LEU A C 1
ATOM 1559 O O . LEU A 1 189 ? 6.760 0.109 -7.908 1.00 97.19 189 LEU A O 1
ATOM 1563 N N . LYS A 1 190 ? 6.069 1.320 -6.165 1.00 97.44 190 LYS A N 1
ATOM 1564 C CA . LYS A 1 190 ? 5.498 2.385 -7.006 1.00 97.44 190 LYS A CA 1
ATOM 1565 C C . LYS A 1 190 ? 6.559 3.112 -7.824 1.00 97.44 190 LYS A C 1
ATOM 1567 O O . LYS A 1 190 ? 6.364 3.357 -9.012 1.00 97.44 190 LYS A O 1
ATOM 1572 N N . ILE A 1 191 ? 7.724 3.384 -7.238 1.00 98.62 191 ILE A N 1
ATOM 1573 C CA . ILE A 1 191 ? 8.876 3.916 -7.981 1.00 98.62 191 ILE A CA 1
ATOM 1574 C C . ILE A 1 191 ? 9.299 2.948 -9.097 1.00 98.62 191 ILE A C 1
ATOM 1576 O O . ILE A 1 191 ? 9.547 3.382 -10.223 1.00 98.62 191 ILE A O 1
ATOM 1580 N N . VAL A 1 192 ? 9.352 1.645 -8.805 1.00 98.31 192 VAL A N 1
ATOM 1581 C CA . VAL A 1 192 ? 9.674 0.595 -9.783 1.00 98.31 192 VAL A CA 1
ATOM 1582 C C . VAL A 1 192 ? 8.659 0.569 -10.926 1.00 98.31 192 VAL A C 1
ATOM 1584 O O . VAL A 1 192 ? 9.069 0.576 -12.085 1.00 98.31 192 VAL A O 1
ATOM 1587 N N . GLU A 1 193 ? 7.359 0.602 -10.632 1.00 96.25 193 GLU A N 1
ATOM 1588 C CA . GLU A 1 193 ? 6.291 0.671 -11.637 1.00 96.25 193 GLU A CA 1
ATOM 1589 C C . GLU A 1 193 ? 6.464 1.889 -12.558 1.00 96.25 193 GLU A C 1
ATOM 1591 O O . GLU A 1 193 ? 6.403 1.750 -13.783 1.00 96.25 193 GLU A O 1
ATOM 1596 N N . HIS A 1 194 ? 6.749 3.069 -11.996 1.00 97.38 194 HIS A N 1
ATOM 1597 C CA . HIS A 1 194 ? 6.992 4.277 -12.786 1.00 97.38 194 HIS A CA 1
ATOM 1598 C C . HIS A 1 194 ? 8.210 4.123 -13.702 1.00 97.38 194 HIS A C 1
ATOM 1600 O O . HIS A 1 194 ? 8.109 4.405 -14.895 1.00 97.38 194 HIS A O 1
ATOM 1606 N N . TYR A 1 195 ? 9.337 3.616 -13.197 1.00 98.50 195 TYR A N 1
ATOM 1607 C CA . TYR A 1 195 ? 10.520 3.373 -14.026 1.00 98.50 195 TYR A CA 1
ATOM 1608 C C . TYR A 1 195 ? 10.278 2.325 -15.118 1.00 98.50 195 TYR A C 1
ATOM 1610 O O . TYR A 1 195 ? 10.691 2.522 -16.262 1.00 98.50 195 TYR A O 1
ATOM 1618 N N . GLN A 1 196 ? 9.559 1.244 -14.807 1.00 96.19 196 GLN A N 1
ATOM 1619 C CA . GLN A 1 196 ? 9.156 0.248 -15.800 1.00 96.19 196 GLN A CA 1
ATOM 1620 C C . GLN A 1 196 ? 8.272 0.859 -16.893 1.00 96.19 196 GLN A C 1
ATOM 1622 O O . GLN A 1 196 ? 8.456 0.527 -18.064 1.00 96.19 196 GLN A O 1
ATOM 1627 N N . SER A 1 197 ? 7.354 1.765 -16.535 1.00 94.94 197 SER A N 1
ATOM 1628 C CA . SER A 1 197 ? 6.430 2.401 -17.487 1.00 94.94 197 SER A CA 1
ATOM 1629 C C . SER A 1 197 ? 7.132 3.262 -18.544 1.00 94.94 197 SER A C 1
ATOM 1631 O O . SER A 1 197 ? 6.657 3.351 -19.672 1.00 94.94 197 SER A O 1
ATOM 1633 N N . ILE A 1 198 ? 8.296 3.833 -18.213 1.00 96.19 198 ILE A N 1
ATOM 1634 C CA . ILE A 1 198 ? 9.121 4.636 -19.133 1.00 96.19 198 ILE A CA 1
ATOM 1635 C C . ILE A 1 198 ? 10.310 3.855 -19.708 1.00 96.19 198 ILE A C 1
ATOM 1637 O O . ILE A 1 198 ? 11.155 4.418 -20.399 1.00 96.19 198 ILE A O 1
ATOM 1641 N N . GLY A 1 199 ? 10.405 2.552 -19.429 1.00 96.50 199 GLY A N 1
ATOM 1642 C CA . GLY A 1 199 ? 11.467 1.694 -19.950 1.00 96.50 199 GLY A CA 1
ATOM 1643 C C . GLY A 1 199 ? 12.836 1.869 -19.279 1.00 96.50 199 GLY A C 1
ATOM 1644 O O . GLY A 1 199 ? 13.858 1.483 -19.846 1.00 96.50 199 GLY A O 1
ATOM 1645 N N . HIS A 1 200 ? 12.902 2.440 -18.086 1.00 98.19 200 HIS A N 1
ATOM 1646 C CA . HIS A 1 200 ? 14.141 2.577 -17.320 1.00 98.19 200 HIS A CA 1
ATOM 1647 C C . HIS A 1 200 ? 14.333 1.349 -16.415 1.00 98.19 200 HIS A C 1
ATOM 1649 O O . HIS A 1 200 ? 14.188 1.407 -15.194 1.00 98.19 200 HIS A O 1
ATOM 1655 N N . TYR A 1 201 ? 14.591 0.189 -17.019 1.00 97.81 201 TYR A N 1
ATOM 1656 C CA . TYR A 1 201 ? 14.575 -1.088 -16.299 1.00 97.81 201 TYR A CA 1
ATOM 1657 C C . TYR A 1 201 ? 15.769 -1.274 -15.354 1.00 97.81 201 TYR A C 1
ATOM 1659 O O . TYR A 1 201 ? 15.642 -1.941 -14.332 1.00 97.81 201 TYR A O 1
ATOM 1667 N N . GLU A 1 202 ? 16.912 -0.656 -15.637 1.00 97.75 202 GLU A N 1
ATOM 1668 C CA . GLU A 1 202 ? 18.078 -0.660 -14.754 1.00 97.75 202 GLU A CA 1
ATOM 1669 C C . GLU A 1 202 ? 17.791 0.094 -13.445 1.00 97.75 202 GLU A C 1
ATOM 1671 O O . GLU A 1 202 ? 18.105 -0.399 -12.357 1.00 97.75 202 GLU A O 1
ATOM 1676 N N . ASP A 1 203 ? 17.118 1.247 -13.534 1.00 98.62 203 ASP A N 1
ATOM 1677 C CA . ASP A 1 203 ? 16.623 1.982 -12.365 1.00 98.62 203 ASP A CA 1
ATOM 1678 C C . ASP A 1 203 ? 15.578 1.156 -11.604 1.00 98.62 203 ASP A C 1
ATOM 1680 O O . ASP A 1 203 ? 15.632 1.068 -10.375 1.00 98.62 203 ASP A O 1
ATOM 1684 N N . ALA A 1 204 ? 14.661 0.499 -12.324 1.00 98.44 204 ALA A N 1
ATOM 1685 C CA . ALA A 1 204 ? 13.671 -0.399 -11.737 1.00 98.44 204 ALA A CA 1
ATOM 1686 C C . ALA A 1 204 ? 14.338 -1.537 -10.940 1.00 98.44 204 ALA A C 1
ATOM 1688 O O . ALA A 1 204 ? 13.964 -1.779 -9.794 1.00 98.44 204 ALA A O 1
ATOM 1689 N N . VAL A 1 205 ? 15.376 -2.189 -11.474 1.00 98.56 205 VAL A N 1
ATOM 1690 C CA . VAL A 1 205 ? 16.143 -3.228 -10.758 1.00 98.56 205 VAL A CA 1
ATOM 1691 C C . VAL A 1 205 ? 16.829 -2.663 -9.508 1.00 98.56 205 VAL A C 1
ATOM 1693 O O . VAL A 1 205 ? 16.775 -3.281 -8.441 1.00 98.56 205 VAL A O 1
ATOM 1696 N N . SER A 1 206 ? 17.431 -1.474 -9.604 1.00 98.56 206 SER A N 1
ATOM 1697 C CA . SER A 1 206 ? 18.068 -0.797 -8.465 1.00 98.56 206 SER A CA 1
ATOM 1698 C C . SER A 1 206 ? 17.068 -0.522 -7.334 1.00 98.56 206 SER A C 1
ATOM 1700 O O . SER A 1 206 ? 17.308 -0.883 -6.180 1.00 98.56 206 SER A O 1
ATOM 1702 N N . TRP A 1 207 ? 15.899 0.036 -7.658 1.00 98.62 207 TRP A N 1
ATOM 1703 C CA . TRP A 1 207 ? 14.846 0.303 -6.675 1.00 98.62 207 TRP A CA 1
ATOM 1704 C C . TRP A 1 207 ? 14.185 -0.958 -6.134 1.00 98.62 207 TRP A C 1
ATOM 1706 O O . TRP A 1 207 ? 13.865 -1.014 -4.949 1.00 98.62 207 TRP A O 1
ATOM 1716 N N . THR A 1 208 ? 14.057 -1.999 -6.951 1.00 98.50 208 THR A N 1
ATOM 1717 C CA . THR A 1 208 ? 13.553 -3.289 -6.474 1.00 98.50 208 THR A CA 1
ATOM 171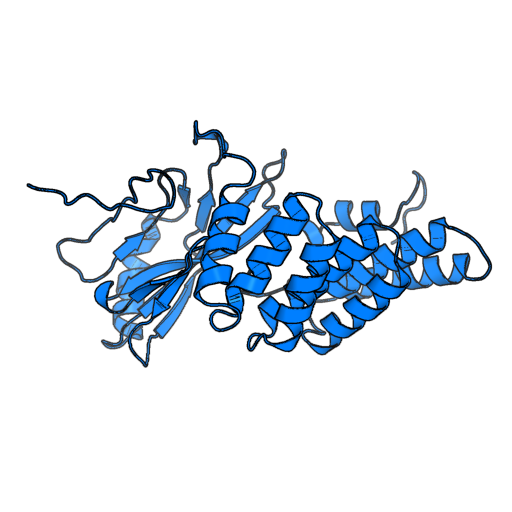8 C C . THR A 1 208 ? 14.516 -3.914 -5.465 1.00 98.50 208 THR A C 1
ATOM 1720 O O . THR A 1 208 ? 14.089 -4.463 -4.455 1.00 98.50 208 THR A O 1
ATOM 1723 N N . THR A 1 209 ? 15.828 -3.755 -5.668 1.00 97.81 209 THR A N 1
ATOM 1724 C CA . THR A 1 209 ? 16.839 -4.195 -4.693 1.00 97.81 209 THR A CA 1
ATOM 1725 C C . THR A 1 209 ? 16.697 -3.444 -3.366 1.00 97.81 209 THR A C 1
ATOM 1727 O O . THR A 1 209 ? 16.833 -4.045 -2.307 1.00 97.81 209 THR A O 1
ATOM 1730 N N . ARG A 1 210 ? 16.353 -2.147 -3.394 1.00 98.06 210 ARG A N 1
ATOM 1731 C CA . ARG A 1 210 ? 16.034 -1.385 -2.173 1.00 98.06 210 ARG A CA 1
ATOM 1732 C C . ARG A 1 210 ? 14.769 -1.898 -1.490 1.00 98.06 210 ARG A C 1
ATOM 1734 O O . ARG A 1 210 ? 14.761 -1.993 -0.272 1.00 98.06 210 ARG A O 1
ATOM 1741 N N . ALA A 1 211 ? 13.734 -2.260 -2.251 1.00 98.12 211 ALA A N 1
ATOM 1742 C CA . ALA A 1 211 ? 12.532 -2.885 -1.695 1.00 98.12 211 ALA A CA 1
ATOM 1743 C C . ALA A 1 211 ? 12.877 -4.198 -0.970 1.00 98.12 211 ALA A C 1
ATOM 1745 O O . ALA A 1 211 ? 12.467 -4.389 0.169 1.00 98.12 211 ALA A O 1
ATOM 1746 N N . LEU A 1 212 ? 13.720 -5.044 -1.572 1.00 97.94 212 LEU A N 1
ATOM 1747 C CA . LEU A 1 212 ? 14.181 -6.297 -0.960 1.00 97.94 212 LEU A CA 1
ATOM 1748 C C . LEU A 1 212 ? 14.998 -6.098 0.323 1.00 97.94 212 LEU A C 1
ATOM 1750 O O . LEU A 1 212 ? 14.986 -6.974 1.174 1.00 97.94 212 LEU A O 1
ATOM 1754 N N . VAL A 1 213 ? 15.686 -4.964 0.489 1.00 97.56 213 VAL A N 1
ATOM 1755 C CA . VAL A 1 213 ? 16.361 -4.626 1.758 1.00 97.56 213 VAL A CA 1
ATOM 1756 C C . VAL A 1 213 ? 15.352 -4.293 2.868 1.00 97.56 213 VAL A C 1
ATOM 1758 O O . VAL A 1 213 ? 15.665 -4.464 4.040 1.00 97.56 213 VAL A O 1
ATOM 1761 N N . VAL A 1 214 ? 14.156 -3.813 2.514 1.00 96.62 214 VAL A N 1
ATOM 1762 C CA . VAL A 1 214 ? 13.090 -3.454 3.468 1.00 96.62 214 VAL A CA 1
ATOM 1763 C C . VAL A 1 214 ? 12.211 -4.664 3.816 1.00 96.62 214 VAL A C 1
ATOM 1765 O O . VAL A 1 214 ? 11.853 -4.862 4.980 1.00 96.62 214 VAL A O 1
ATOM 1768 N N . ARG A 1 215 ? 11.843 -5.463 2.805 1.00 96.12 215 ARG A N 1
ATOM 1769 C CA . ARG A 1 215 ? 11.079 -6.713 2.939 1.00 96.12 215 ARG A CA 1
ATOM 1770 C C . ARG A 1 215 ? 11.571 -7.740 1.921 1.00 96.12 215 ARG A C 1
ATOM 1772 O O . ARG A 1 215 ? 11.116 -7.783 0.780 1.00 96.12 215 ARG A O 1
ATOM 1779 N N . GLU A 1 216 ? 12.470 -8.613 2.345 1.00 95.25 216 GLU A N 1
ATOM 1780 C CA . GLU A 1 216 ? 12.999 -9.713 1.537 1.00 95.25 216 GLU A CA 1
ATOM 1781 C C . GLU A 1 216 ? 12.008 -10.878 1.390 1.00 95.25 216 GLU A C 1
ATOM 1783 O O . GLU A 1 216 ? 12.127 -11.685 0.478 1.00 95.25 216 GLU A O 1
ATOM 1788 N N . GLY A 1 217 ? 11.019 -10.982 2.282 1.00 94.75 217 GLY A N 1
ATOM 1789 C CA . GLY A 1 217 ? 10.039 -12.074 2.279 1.00 94.75 217 GLY A CA 1
ATOM 1790 C C . GLY A 1 217 ? 8.825 -11.857 1.371 1.00 94.75 217 GLY A C 1
ATOM 1791 O O . GLY A 1 217 ? 7.956 -12.725 1.328 1.00 94.75 217 GLY A O 1
ATOM 1792 N N . TRP A 1 218 ? 8.723 -10.706 0.699 1.00 94.69 218 TRP A N 1
ATOM 1793 C CA . TRP A 1 218 ? 7.537 -10.298 -0.064 1.00 94.69 218 TRP A CA 1
ATOM 1794 C C . TRP A 1 218 ? 7.746 -10.527 -1.565 1.00 94.69 218 TRP A C 1
ATOM 1796 O O . TRP A 1 218 ? 8.694 -10.022 -2.177 1.00 94.69 218 TRP A O 1
ATOM 1806 N N . ALA A 1 219 ? 6.871 -11.337 -2.161 1.00 93.50 219 ALA A N 1
ATOM 1807 C CA . ALA A 1 219 ? 7.037 -11.877 -3.510 1.00 93.50 219 ALA A CA 1
ATOM 1808 C C . ALA A 1 219 ? 6.977 -10.810 -4.619 1.00 93.50 219 ALA A C 1
ATOM 1810 O O . ALA A 1 219 ? 7.585 -10.977 -5.677 1.00 93.50 219 ALA A O 1
ATOM 1811 N N . GLU A 1 220 ? 6.293 -9.700 -4.370 1.00 93.44 220 GLU A N 1
ATOM 1812 C CA . GLU A 1 220 ? 6.027 -8.604 -5.304 1.00 93.44 220 GLU A CA 1
ATOM 1813 C C . GLU A 1 220 ? 7.327 -7.966 -5.824 1.00 93.44 220 GLU A C 1
ATOM 1815 O O . GLU A 1 220 ? 7.450 -7.625 -7.006 1.00 93.44 220 GLU A O 1
ATOM 1820 N N . ALA A 1 221 ? 8.363 -7.882 -4.981 1.00 95.75 221 ALA A N 1
ATOM 1821 C CA . ALA A 1 221 ? 9.678 -7.412 -5.410 1.00 95.75 221 ALA A CA 1
ATOM 1822 C C . ALA A 1 221 ? 10.362 -8.412 -6.360 1.00 95.75 221 ALA A C 1
ATOM 1824 O O . ALA A 1 221 ? 10.969 -8.020 -7.357 1.00 95.75 221 ALA A O 1
ATOM 1825 N N . TYR A 1 222 ? 10.218 -9.716 -6.129 1.00 95.62 222 TYR A N 1
ATOM 1826 C CA . TYR A 1 222 ? 10.763 -10.737 -7.027 1.00 95.62 222 TYR A CA 1
ATOM 1827 C C . TYR A 1 222 ? 10.051 -10.735 -8.381 1.00 95.62 222 TYR A C 1
ATOM 1829 O O . TYR A 1 222 ? 10.705 -10.824 -9.423 1.00 95.62 222 TYR A O 1
ATOM 1837 N N . PHE A 1 223 ? 8.730 -10.559 -8.392 1.00 93.88 223 PHE A N 1
ATOM 1838 C CA . PHE A 1 223 ? 7.971 -10.398 -9.633 1.00 93.88 223 PHE A CA 1
ATOM 1839 C C . PHE A 1 223 ? 8.342 -9.108 -10.369 1.00 93.88 223 PHE A C 1
ATOM 1841 O O . PHE A 1 223 ? 8.491 -9.113 -11.592 1.00 93.88 223 PHE A O 1
ATOM 1848 N N . SER A 1 224 ? 8.611 -8.027 -9.639 1.00 94.81 224 SER A N 1
ATOM 1849 C CA . SER A 1 224 ? 9.118 -6.776 -10.207 1.00 94.81 224 SER A CA 1
ATOM 1850 C C . SER A 1 224 ? 10.507 -6.923 -10.843 1.00 94.81 224 SER A C 1
ATOM 1852 O O . SER A 1 224 ? 10.739 -6.390 -11.936 1.00 94.81 224 SER A O 1
ATOM 1854 N N . LEU A 1 225 ? 11.419 -7.694 -10.234 1.00 97.00 225 LEU A N 1
ATOM 1855 C CA . LEU A 1 225 ? 12.691 -8.067 -10.866 1.00 97.00 225 LEU A CA 1
ATOM 1856 C C . LEU A 1 225 ? 12.454 -8.897 -12.126 1.00 97.00 225 LEU A C 1
ATOM 1858 O O . LEU A 1 225 ? 13.015 -8.584 -13.177 1.00 97.00 225 LEU A O 1
ATOM 1862 N N . ALA A 1 226 ? 11.606 -9.925 -12.037 1.00 95.56 226 ALA A N 1
ATOM 1863 C CA . ALA A 1 226 ? 11.307 -10.807 -13.157 1.00 95.56 226 ALA A CA 1
ATOM 1864 C C . ALA A 1 226 ? 10.787 -10.023 -14.369 1.00 95.56 226 ALA A C 1
ATOM 1866 O O . ALA A 1 226 ? 11.327 -10.157 -15.470 1.00 95.56 226 ALA A O 1
ATOM 1867 N N . LYS A 1 227 ? 9.814 -9.135 -14.142 1.00 94.12 227 LYS A N 1
ATOM 1868 C CA . LYS A 1 227 ? 9.246 -8.233 -15.149 1.00 94.12 227 LYS A CA 1
ATOM 1869 C C . LYS A 1 227 ? 10.292 -7.283 -15.736 1.00 94.12 227 LYS A C 1
ATOM 1871 O O . LYS A 1 227 ? 10.334 -7.094 -16.948 1.00 94.12 227 LYS A O 1
ATOM 1876 N N . SER A 1 228 ? 11.165 -6.707 -14.908 1.00 96.25 228 SER A N 1
ATOM 1877 C CA . SER A 1 228 ? 12.219 -5.803 -15.393 1.00 96.25 228 SER A CA 1
ATOM 1878 C C . SER A 1 228 ? 13.196 -6.535 -16.319 1.00 96.25 228 SER A C 1
ATOM 1880 O O . SER A 1 228 ? 13.455 -6.072 -17.427 1.00 96.25 228 SER A O 1
ATOM 1882 N N . PHE A 1 229 ? 1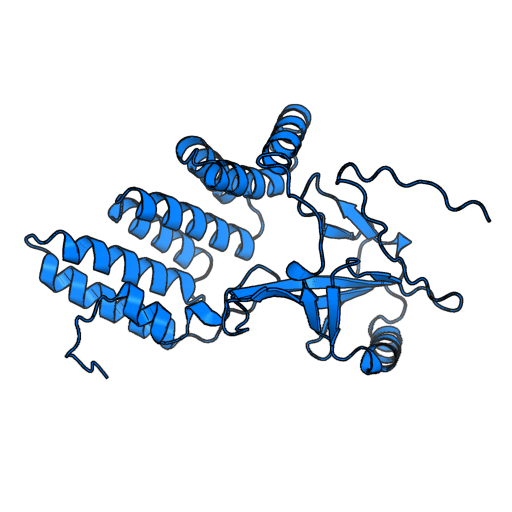3.678 -7.717 -15.921 1.00 96.94 229 PHE A N 1
ATOM 1883 C CA . PHE A 1 229 ? 14.580 -8.513 -16.758 1.00 96.94 229 PHE A CA 1
ATOM 1884 C C . PHE A 1 229 ? 13.910 -9.057 -18.017 1.00 96.94 229 PHE A C 1
ATOM 1886 O O . PHE A 1 229 ? 14.564 -9.120 -19.054 1.00 96.94 229 PHE A O 1
ATOM 1893 N N . TYR A 1 230 ? 12.620 -9.390 -17.960 1.00 94.88 230 TYR A N 1
ATOM 1894 C CA . TYR A 1 230 ? 11.845 -9.765 -19.139 1.00 94.88 230 TYR A CA 1
ATOM 1895 C C . TYR A 1 230 ? 11.900 -8.666 -20.206 1.00 94.88 230 TYR A C 1
ATOM 1897 O O . TYR A 1 230 ? 12.346 -8.906 -21.327 1.00 94.88 230 TYR A O 1
ATOM 1905 N N . PHE A 1 231 ? 11.538 -7.430 -19.849 1.00 94.50 231 PHE A N 1
ATOM 1906 C CA . PHE A 1 231 ? 11.553 -6.334 -20.816 1.00 94.50 231 PHE A CA 1
ATOM 1907 C C . PHE A 1 231 ? 12.970 -5.953 -21.267 1.00 94.50 231 PHE A C 1
ATOM 1909 O O . PHE A 1 231 ? 13.167 -5.579 -22.423 1.00 94.50 231 PHE A O 1
ATOM 1916 N N . MET A 1 232 ? 13.980 -6.090 -20.400 1.00 95.75 232 MET A N 1
ATOM 1917 C CA . MET A 1 232 ? 15.381 -5.951 -20.815 1.00 95.75 232 MET A CA 1
ATOM 1918 C C . MET A 1 232 ? 15.791 -7.023 -21.830 1.00 95.75 232 MET A C 1
ATOM 1920 O O . MET A 1 232 ? 16.568 -6.727 -22.733 1.00 95.75 232 MET A O 1
ATOM 1924 N N . ALA A 1 233 ? 15.289 -8.253 -21.706 1.00 94.94 233 ALA A N 1
ATOM 1925 C CA . ALA A 1 233 ? 15.553 -9.322 -22.663 1.00 94.94 233 ALA A CA 1
ATOM 1926 C C . ALA A 1 233 ? 14.875 -9.048 -24.013 1.00 94.94 233 ALA A C 1
ATOM 1928 O O . ALA A 1 233 ? 15.503 -9.207 -25.054 1.00 94.94 233 ALA A O 1
ATOM 1929 N N . GLN A 1 234 ? 13.642 -8.529 -24.009 1.00 93.12 234 GLN A N 1
ATOM 1930 C CA . GLN A 1 234 ? 12.929 -8.150 -25.237 1.00 93.12 234 GLN A CA 1
ATOM 1931 C C . GLN A 1 234 ? 13.638 -7.067 -26.067 1.00 93.12 234 GLN A C 1
ATOM 1933 O O . GLN A 1 234 ? 13.419 -6.982 -27.274 1.00 93.12 234 GLN A O 1
ATOM 1938 N N . ARG A 1 235 ? 14.501 -6.246 -25.451 1.00 93.69 235 ARG A N 1
ATOM 1939 C CA . ARG A 1 235 ? 15.341 -5.264 -26.165 1.00 93.69 235 ARG A CA 1
ATOM 1940 C C . ARG A 1 235 ? 16.486 -5.902 -26.960 1.00 93.69 235 ARG A C 1
ATOM 1942 O O . ARG A 1 235 ? 17.110 -5.213 -27.764 1.00 93.69 235 ARG A O 1
ATOM 1949 N N . GLY A 1 236 ? 16.764 -7.186 -26.739 1.00 91.19 236 GLY A N 1
ATOM 1950 C CA . GLY A 1 236 ? 17.866 -7.916 -27.353 1.00 91.19 236 GLY A CA 1
ATOM 1951 C C . GLY A 1 236 ? 19.246 -7.488 -26.840 1.00 91.19 236 GLY A C 1
ATOM 1952 O O . GLY A 1 236 ? 19.400 -6.881 -25.778 1.00 91.19 236 GLY A O 1
ATOM 1953 N N . GLY A 1 237 ? 20.282 -7.813 -27.611 1.00 94.00 237 GLY A N 1
ATOM 1954 C CA . GLY A 1 237 ? 21.672 -7.466 -27.306 1.00 94.00 237 GLY A CA 1
ATOM 1955 C C . GLY A 1 237 ? 22.433 -8.563 -26.554 1.00 94.00 237 GLY A C 1
ATOM 1956 O O . GLY A 1 237 ? 21.969 -9.687 -26.394 1.00 94.00 237 GLY A O 1
ATOM 1957 N N . ARG A 1 238 ? 23.655 -8.249 -26.100 1.00 94.88 238 ARG A N 1
ATOM 1958 C CA . ARG A 1 238 ? 24.600 -9.262 -25.576 1.00 94.88 238 ARG A CA 1
ATOM 1959 C C . ARG A 1 238 ? 24.104 -10.005 -24.333 1.00 94.88 238 ARG A C 1
ATOM 1961 O O . ARG A 1 238 ? 24.447 -11.166 -24.148 1.00 94.88 238 ARG A O 1
ATOM 1968 N N . GLU A 1 239 ? 23.308 -9.342 -23.496 1.00 95.06 239 GLU A N 1
ATOM 1969 C CA . GLU A 1 239 ? 22.787 -9.911 -22.247 1.00 95.06 239 GLU A CA 1
ATOM 1970 C C . GLU A 1 239 ? 21.387 -10.533 -22.413 1.00 95.06 239 GLU A C 1
ATOM 1972 O O . GLU A 1 239 ? 20.814 -10.966 -21.418 1.00 95.06 239 GLU A O 1
ATOM 1977 N N . GLU A 1 240 ? 20.824 -10.601 -23.629 1.00 93.69 240 GLU A N 1
ATOM 1978 C CA . GLU A 1 240 ? 19.450 -11.073 -23.881 1.00 93.69 240 GLU A CA 1
ATOM 1979 C C . GLU A 1 240 ? 19.164 -12.418 -23.205 1.00 93.69 240 GLU A C 1
ATOM 1981 O O . GLU A 1 240 ? 18.292 -12.516 -22.340 1.00 93.69 240 GLU A O 1
ATOM 1986 N N . ARG A 1 241 ? 19.949 -13.450 -23.544 1.00 94.12 241 ARG A N 1
ATOM 1987 C CA . ARG A 1 241 ? 19.791 -14.798 -22.981 1.00 94.12 241 ARG A CA 1
ATOM 1988 C C . ARG A 1 241 ? 19.861 -14.788 -21.455 1.00 94.12 241 ARG A C 1
ATOM 1990 O O . ARG A 1 241 ? 19.062 -15.436 -20.787 1.00 94.12 241 ARG A O 1
ATOM 1997 N N . ARG A 1 242 ? 20.800 -14.026 -20.898 1.00 95.81 242 ARG A N 1
ATOM 1998 C CA . ARG A 1 242 ? 20.990 -13.929 -19.451 1.00 95.81 242 ARG A CA 1
ATOM 1999 C C . ARG A 1 242 ? 19.815 -13.224 -18.772 1.00 95.81 242 ARG A C 1
ATOM 2001 O O . ARG A 1 242 ? 19.452 -13.576 -17.654 1.00 95.81 242 ARG A O 1
ATOM 2008 N N . ASN A 1 243 ? 19.215 -12.234 -19.426 1.00 95.31 243 ASN A N 1
ATOM 2009 C CA . ASN A 1 243 ? 18.043 -11.534 -18.912 1.00 95.31 243 ASN A CA 1
ATOM 2010 C C . ASN A 1 243 ? 16.796 -12.434 -18.936 1.00 95.31 243 ASN A C 1
ATOM 2012 O O . ASN A 1 243 ? 16.055 -12.436 -17.955 1.00 95.31 243 ASN A O 1
ATOM 2016 N N . TRP A 1 244 ? 16.627 -13.286 -19.954 1.00 93.56 244 TRP A N 1
ATOM 2017 C CA . TRP A 1 244 ? 15.612 -14.350 -19.929 1.00 93.56 244 TRP A CA 1
ATOM 2018 C C . TRP A 1 244 ? 15.806 -15.300 -18.738 1.00 93.56 244 TRP A C 1
ATOM 2020 O O . TRP A 1 244 ? 14.871 -15.544 -17.975 1.00 93.56 244 TRP A O 1
ATOM 2030 N N . GLU A 1 245 ? 17.034 -15.782 -18.522 1.00 94.94 245 GLU A N 1
ATOM 2031 C CA . GLU A 1 245 ? 17.369 -16.677 -17.404 1.00 94.94 245 GLU A CA 1
ATOM 2032 C C . GLU A 1 245 ? 17.108 -16.018 -16.035 1.00 94.94 245 GLU A C 1
ATOM 2034 O O . GLU A 1 245 ? 16.510 -16.634 -15.149 1.00 94.94 245 GLU A O 1
ATOM 2039 N N . ARG A 1 246 ? 17.485 -14.742 -15.868 1.00 96.06 246 ARG A N 1
ATOM 2040 C CA . ARG A 1 246 ? 17.203 -13.952 -14.656 1.00 96.06 246 ARG A CA 1
ATOM 2041 C C . ARG A 1 246 ? 15.711 -13.775 -14.416 1.00 96.06 246 ARG A C 1
ATOM 2043 O O . ARG A 1 246 ? 15.264 -13.913 -13.281 1.00 96.06 246 ARG A O 1
ATOM 2050 N N . SER A 1 247 ? 14.954 -13.475 -15.467 1.00 94.69 247 SER A N 1
ATOM 2051 C CA . SER A 1 247 ? 13.513 -13.271 -15.370 1.00 94.69 247 SER A CA 1
ATOM 2052 C C . SER A 1 247 ? 12.817 -14.517 -14.810 1.00 94.69 247 SER A C 1
ATOM 2054 O O . SER A 1 247 ? 12.122 -14.443 -13.795 1.00 94.69 247 SER A O 1
ATOM 2056 N N . VAL A 1 248 ? 13.120 -15.688 -15.382 1.00 91.88 248 VAL A N 1
ATOM 2057 C CA . VAL A 1 248 ? 12.601 -16.979 -14.905 1.00 91.88 248 VAL A CA 1
ATOM 2058 C C . VAL A 1 248 ? 13.078 -17.288 -13.484 1.00 91.88 248 VAL A C 1
ATOM 2060 O O . VAL A 1 248 ? 12.296 -17.774 -12.666 1.00 91.88 248 VAL A O 1
ATOM 2063 N N . HIS A 1 249 ? 14.345 -17.009 -13.166 1.00 94.81 249 HIS A N 1
ATOM 2064 C CA . HIS A 1 249 ? 14.899 -17.237 -11.831 1.00 94.81 249 HIS A CA 1
ATOM 2065 C C . HIS A 1 249 ? 14.130 -16.466 -10.749 1.00 94.81 249 HIS A C 1
ATOM 2067 O O . HIS A 1 249 ? 13.653 -17.077 -9.792 1.00 94.81 249 HIS A O 1
ATOM 2073 N N . PHE A 1 250 ? 13.955 -15.152 -10.913 1.00 95.25 250 PHE A N 1
ATOM 2074 C CA . PHE A 1 250 ? 13.257 -14.336 -9.918 1.00 95.25 250 PHE A CA 1
ATOM 2075 C C . PHE A 1 250 ? 11.760 -14.649 -9.846 1.00 95.25 250 PHE A C 1
ATOM 2077 O O . PHE A 1 250 ? 11.214 -14.695 -8.747 1.00 95.25 250 PHE A O 1
ATOM 2084 N N . ALA A 1 251 ? 11.110 -14.973 -10.969 1.00 91.81 251 ALA A N 1
ATOM 2085 C CA . ALA A 1 251 ? 9.718 -15.424 -10.951 1.00 91.81 251 ALA A CA 1
ATOM 2086 C C . ALA A 1 251 ? 9.547 -16.705 -10.114 1.00 91.81 251 ALA A C 1
ATOM 2088 O O . ALA A 1 251 ? 8.640 -16.794 -9.287 1.00 91.81 251 ALA A O 1
ATOM 2089 N N . ARG A 1 252 ? 10.452 -17.683 -10.272 1.00 91.69 252 ARG A N 1
ATOM 2090 C CA . ARG A 1 252 ? 10.440 -18.922 -9.478 1.00 91.69 252 ARG A CA 1
ATOM 2091 C C . ARG A 1 252 ? 10.657 -18.662 -7.991 1.00 91.69 252 ARG A C 1
ATOM 2093 O O . ARG A 1 252 ? 9.980 -19.288 -7.185 1.00 91.69 252 ARG A O 1
ATOM 2100 N N . LEU A 1 253 ? 11.557 -17.745 -7.634 1.00 93.88 253 LEU A N 1
ATOM 2101 C CA . LEU A 1 253 ? 11.767 -17.361 -6.236 1.00 93.88 253 LEU A CA 1
ATOM 2102 C C . LEU A 1 253 ? 10.506 -16.734 -5.626 1.00 93.88 253 LEU A C 1
ATOM 2104 O O . LEU A 1 253 ? 10.066 -17.178 -4.571 1.00 93.88 253 LEU A O 1
ATOM 2108 N N . GLY A 1 254 ? 9.868 -15.780 -6.314 1.00 92.19 254 GLY A N 1
ATOM 2109 C CA . GLY A 1 254 ? 8.626 -15.161 -5.832 1.00 92.19 254 GLY A CA 1
ATOM 2110 C C . GLY A 1 254 ? 7.479 -16.164 -5.645 1.00 92.19 254 GLY A C 1
ATOM 2111 O O . GLY A 1 254 ? 6.718 -16.087 -4.680 1.00 92.19 254 GLY A O 1
ATOM 2112 N N . LEU A 1 255 ? 7.379 -17.167 -6.524 1.00 90.12 255 LEU A N 1
ATOM 2113 C CA . LEU A 1 255 ? 6.381 -18.236 -6.406 1.00 90.12 255 LEU A CA 1
ATOM 2114 C C . LEU A 1 255 ? 6.619 -19.172 -5.207 1.00 90.12 255 LEU A C 1
ATOM 2116 O O . LEU A 1 255 ? 5.662 -19.769 -4.721 1.00 90.12 255 LEU A O 1
ATOM 2120 N N . GLN A 1 256 ? 7.857 -19.297 -4.721 1.00 92.38 256 GLN A N 1
ATOM 2121 C CA . GLN A 1 256 ? 8.197 -20.135 -3.561 1.00 92.38 256 GLN A CA 1
ATOM 2122 C C . GLN A 1 256 ? 7.928 -19.452 -2.214 1.00 92.38 256 GLN A C 1
ATOM 2124 O O . GLN A 1 256 ? 7.822 -20.135 -1.197 1.00 92.38 256 GLN A O 1
ATOM 2129 N N . LEU A 1 257 ? 7.823 -18.121 -2.192 1.00 92.56 257 LEU A N 1
ATOM 2130 C CA . LEU A 1 257 ? 7.531 -17.364 -0.976 1.00 92.56 257 LEU A CA 1
ATOM 2131 C C . LEU A 1 257 ? 6.078 -17.579 -0.515 1.00 92.56 257 LEU A C 1
ATOM 2133 O O . LEU A 1 257 ? 5.222 -17.962 -1.312 1.00 92.56 257 LEU A O 1
ATOM 2137 N N . PRO A 1 258 ? 5.746 -17.376 0.768 1.00 92.25 258 PRO A N 1
ATOM 2138 C CA . PRO A 1 258 ? 4.353 -17.360 1.209 1.00 92.25 258 PRO A CA 1
ATOM 2139 C C . PRO A 1 258 ? 3.610 -16.128 0.649 1.00 92.25 258 PRO A C 1
ATOM 2141 O O . PRO A 1 258 ? 4.249 -15.184 0.185 1.00 92.25 258 PRO A O 1
ATOM 2144 N N . PRO A 1 259 ? 2.262 -16.104 0.675 1.00 88.56 259 PRO A N 1
ATOM 2145 C CA . PRO A 1 259 ? 1.520 -14.881 0.385 1.00 88.56 259 PRO A CA 1
ATOM 2146 C C . PRO A 1 259 ? 1.922 -13.773 1.359 1.00 88.56 259 PRO A C 1
ATOM 2148 O O . PRO A 1 259 ? 2.068 -14.027 2.559 1.00 88.56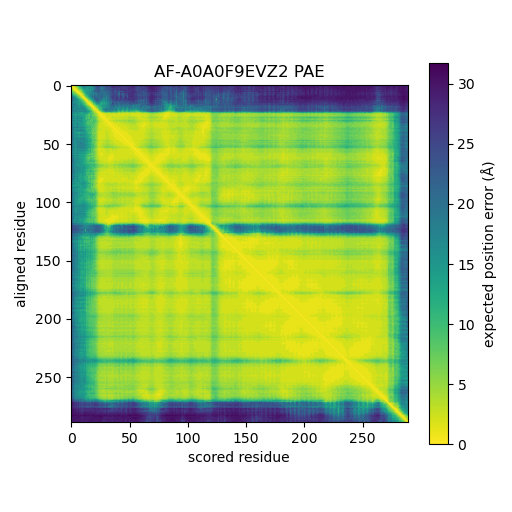 259 PRO A O 1
ATOM 2151 N N . THR A 1 260 ? 2.052 -12.556 0.840 1.00 90.94 260 THR A N 1
ATOM 2152 C CA . THR A 1 260 ? 2.311 -11.361 1.640 1.00 90.94 260 THR A CA 1
ATOM 2153 C C . THR A 1 260 ? 1.188 -11.154 2.649 1.00 90.94 260 THR A C 1
ATOM 2155 O O . THR A 1 260 ? 0.006 -11.194 2.307 1.00 90.94 260 THR A O 1
ATOM 2158 N N . LYS A 1 261 ? 1.571 -10.954 3.910 1.00 88.31 261 LYS A N 1
ATOM 2159 C CA . LYS A 1 261 ? 0.659 -10.592 4.993 1.00 88.31 261 LYS A CA 1
ATOM 2160 C C . LYS A 1 261 ? 0.982 -9.174 5.427 1.00 88.31 261 LYS A C 1
ATOM 2162 O O . LYS A 1 261 ? 2.065 -8.930 5.951 1.00 88.31 261 LYS A O 1
ATOM 2167 N N . SER A 1 262 ? 0.047 -8.268 5.192 1.00 91.44 262 SER A N 1
ATOM 2168 C CA . SER A 1 262 ? 0.092 -6.887 5.655 1.00 91.44 262 SER A CA 1
ATOM 2169 C C . SER A 1 262 ? -1.336 -6.375 5.797 1.00 91.44 262 SER A C 1
ATOM 2171 O O . SER A 1 262 ? -2.255 -6.889 5.158 1.00 91.44 262 SER A O 1
ATOM 2173 N N . ILE A 1 263 ? -1.510 -5.338 6.612 1.00 91.62 263 ILE A N 1
ATOM 2174 C CA . ILE A 1 263 ? -2.767 -4.589 6.684 1.00 91.62 263 ILE A CA 1
ATOM 2175 C C . ILE A 1 263 ? -2.938 -3.648 5.480 1.00 91.62 263 ILE A C 1
ATOM 2177 O O . ILE A 1 263 ? -4.023 -3.117 5.269 1.00 91.62 263 ILE A O 1
ATOM 2181 N N . LEU A 1 264 ? -1.872 -3.433 4.699 1.00 92.25 264 LEU A N 1
ATOM 2182 C CA . LEU A 1 264 ? -1.859 -2.598 3.500 1.00 92.25 264 LEU A CA 1
ATOM 2183 C C . LEU A 1 264 ? -2.403 -3.317 2.259 1.00 92.25 264 LEU A C 1
ATOM 2185 O O . LEU A 1 264 ? -2.806 -4.475 2.296 1.00 92.25 264 LEU A O 1
ATOM 2189 N N . PHE A 1 265 ? -2.427 -2.578 1.150 1.00 89.38 265 PHE A N 1
ATOM 2190 C CA . PHE A 1 265 ? -2.896 -3.018 -0.159 1.00 89.38 265 PHE A CA 1
ATOM 2191 C C . PHE A 1 265 ? -2.062 -4.177 -0.705 1.00 89.38 265 PHE A C 1
ATOM 2193 O O . PHE A 1 265 ? -0.907 -4.004 -1.087 1.00 89.38 265 PHE A O 1
ATOM 2200 N N . VAL A 1 266 ? -2.695 -5.334 -0.838 1.00 90.25 266 VAL A N 1
ATOM 2201 C CA . VAL A 1 266 ? -2.171 -6.506 -1.533 1.00 90.25 266 VAL A CA 1
ATOM 2202 C C . VAL A 1 266 ? -3.092 -6.815 -2.707 1.00 90.25 266 VAL A C 1
ATOM 2204 O O . VAL A 1 266 ? -4.311 -6.662 -2.617 1.00 90.25 266 VAL A O 1
ATOM 2207 N N . ASN A 1 267 ? -2.518 -7.258 -3.823 1.00 88.88 267 ASN A N 1
ATOM 2208 C CA . ASN A 1 267 ? -3.276 -7.848 -4.917 1.00 88.88 267 ASN A CA 1
ATOM 2209 C C . ASN A 1 267 ? -3.161 -9.380 -4.828 1.00 88.88 267 ASN A C 1
ATOM 2211 O O . ASN A 1 267 ? -2.137 -9.930 -5.241 1.00 88.88 267 ASN A O 1
ATOM 2215 N N . PRO A 1 268 ? -4.190 -10.097 -4.329 1.00 86.06 268 PRO A N 1
ATOM 2216 C CA . PRO A 1 268 ? -4.162 -11.560 -4.243 1.00 86.06 268 PRO A CA 1
ATOM 2217 C C . PRO A 1 268 ? -3.845 -12.246 -5.580 1.00 86.06 268 PRO A C 1
ATOM 2219 O O . PRO A 1 268 ? -3.215 -13.305 -5.604 1.00 86.06 268 PRO A O 1
ATOM 2222 N N . MET A 1 269 ? -4.214 -11.609 -6.695 1.00 83.75 269 MET A N 1
ATOM 2223 C CA . MET A 1 269 ? -4.031 -12.133 -8.049 1.00 83.75 269 MET A CA 1
ATOM 2224 C C . MET A 1 269 ? -2.612 -11.976 -8.584 1.00 83.75 269 MET A C 1
ATOM 2226 O O . MET A 1 269 ? -2.287 -12.556 -9.620 1.00 83.75 269 MET A O 1
ATOM 2230 N N . GLU A 1 270 ? -1.743 -11.210 -7.925 1.00 76.44 270 GLU A N 1
ATOM 2231 C CA . GLU A 1 270 ? -0.374 -10.980 -8.402 1.00 76.44 270 GLU A CA 1
ATOM 2232 C C . GLU A 1 270 ? 0.429 -12.287 -8.496 1.00 76.44 270 GLU A C 1
ATOM 2234 O O . GLU A 1 270 ? 1.314 -12.438 -9.337 1.00 76.44 270 GLU A O 1
ATOM 2239 N N . ARG A 1 271 ? 0.045 -13.278 -7.685 1.00 74.06 271 ARG A N 1
ATOM 2240 C CA . ARG A 1 271 ? 0.657 -14.609 -7.636 1.00 74.06 271 ARG A CA 1
ATOM 2241 C C . ARG A 1 271 ? 0.027 -15.605 -8.608 1.00 74.06 271 ARG A C 1
ATOM 2243 O O . ARG A 1 271 ? 0.580 -16.686 -8.812 1.00 74.06 271 ARG A O 1
ATOM 2250 N N . GLU A 1 272 ? -1.127 -15.285 -9.189 1.00 69.12 272 GLU A N 1
ATOM 2251 C CA . GLU A 1 272 ? -1.818 -16.216 -10.069 1.00 69.12 272 GLU A CA 1
ATOM 2252 C C . GLU A 1 272 ? -1.111 -16.355 -11.421 1.00 69.12 272 GLU A C 1
ATOM 2254 O O . GLU A 1 272 ? -0.682 -15.393 -12.061 1.00 69.12 272 GLU A O 1
ATOM 2259 N N . TYR A 1 273 ? -1.015 -17.606 -11.875 1.00 53.06 273 TYR A N 1
ATOM 2260 C CA . TYR A 1 273 ? -0.193 -18.063 -12.999 1.00 53.06 273 TYR A CA 1
ATOM 2261 C C . TYR A 1 273 ? -0.415 -17.291 -14.317 1.00 53.06 273 TYR A C 1
ATOM 2263 O O . TYR A 1 273 ? 0.500 -17.185 -15.135 1.00 53.06 273 TYR A O 1
ATOM 2271 N N . ARG A 1 274 ? -1.607 -16.715 -14.538 1.00 50.44 274 ARG A N 1
ATOM 2272 C CA . ARG A 1 274 ? -1.890 -15.870 -15.715 1.00 50.44 274 ARG A CA 1
ATOM 2273 C C . ARG A 1 274 ? -1.109 -14.550 -15.693 1.00 50.44 274 ARG A C 1
ATOM 2275 O O . ARG A 1 274 ? -0.604 -14.145 -16.736 1.00 50.44 274 ARG A O 1
ATOM 2282 N N . ASN A 1 275 ? -0.932 -13.932 -14.527 1.00 51.22 275 ASN A N 1
ATOM 2283 C CA . ASN A 1 275 ? -0.224 -12.657 -14.387 1.00 51.22 275 ASN A CA 1
ATOM 2284 C C . ASN A 1 275 ? 1.297 -12.835 -14.446 1.00 51.22 275 ASN A C 1
ATOM 2286 O O . ASN A 1 275 ? 1.991 -12.036 -15.076 1.00 51.22 275 ASN A O 1
ATOM 2290 N N . VAL A 1 276 ? 1.806 -13.947 -13.907 1.00 54.06 276 VAL A N 1
ATOM 2291 C CA . VAL A 1 276 ? 3.225 -14.317 -14.031 1.00 54.06 276 VAL A CA 1
ATOM 2292 C C . VAL A 1 276 ? 3.588 -14.636 -15.489 1.00 54.06 276 VAL A C 1
ATOM 2294 O O . VAL A 1 276 ? 4.643 -14.221 -15.957 1.00 54.06 276 VAL A O 1
ATOM 2297 N N . ASN A 1 277 ? 2.702 -15.280 -16.259 1.00 48.06 277 ASN A N 1
ATOM 2298 C CA .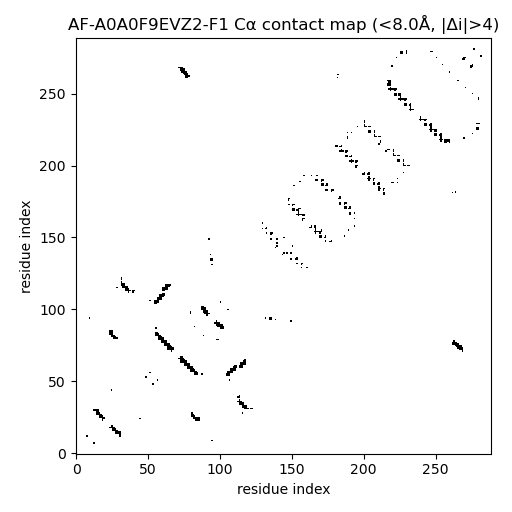 ASN A 1 277 ? 2.946 -15.550 -17.684 1.00 48.06 277 ASN A CA 1
ATOM 2299 C C . ASN A 1 277 ? 2.806 -14.319 -18.591 1.00 48.06 277 ASN A C 1
ATOM 2301 O O . ASN A 1 277 ? 3.561 -14.203 -19.555 1.00 48.06 277 ASN A O 1
ATOM 2305 N N . CYS A 1 278 ? 1.911 -13.372 -18.286 1.00 43.81 278 CYS A N 1
ATOM 2306 C CA . CYS A 1 278 ? 1.860 -12.088 -19.000 1.00 43.81 278 CYS A CA 1
ATOM 2307 C C . CYS A 1 278 ? 3.135 -11.253 -18.784 1.00 43.81 278 CYS A C 1
ATOM 2309 O O . CYS A 1 278 ? 3.553 -10.536 -19.691 1.00 43.81 278 CYS A O 1
ATOM 2311 N N . ALA A 1 279 ? 3.793 -11.389 -17.626 1.00 42.06 279 ALA A N 1
ATOM 2312 C CA . ALA A 1 279 ? 5.103 -10.792 -17.360 1.00 42.06 279 ALA A CA 1
ATOM 2313 C C . ALA A 1 279 ? 6.284 -11.565 -17.982 1.00 42.06 279 ALA A C 1
ATOM 2315 O O . ALA A 1 279 ? 7.390 -11.035 -17.996 1.00 42.06 279 ALA A O 1
ATOM 2316 N N . LEU A 1 280 ? 6.068 -12.792 -18.477 1.00 41.97 280 LEU A N 1
ATOM 2317 C CA . LEU A 1 280 ? 7.106 -13.674 -19.032 1.00 41.97 280 LEU A CA 1
ATOM 2318 C C . LEU A 1 280 ? 6.951 -13.971 -20.530 1.00 41.97 280 LEU A C 1
ATOM 2320 O O . LEU A 1 280 ? 7.826 -14.621 -21.097 1.00 41.97 280 LEU A O 1
ATOM 2324 N N . GLY A 1 281 ? 5.881 -13.495 -21.178 1.00 39.91 281 GLY A N 1
ATOM 2325 C CA . GLY A 1 281 ? 5.713 -13.520 -22.631 1.00 39.91 281 GLY A CA 1
ATOM 2326 C C . GLY A 1 281 ? 6.043 -14.849 -23.283 1.00 39.91 281 GLY A C 1
ATOM 2327 O O . GLY A 1 281 ? 6.890 -14.889 -24.168 1.00 39.91 281 GLY A O 1
ATOM 2328 N N . ALA A 1 282 ? 5.390 -15.931 -22.868 1.00 36.94 282 ALA A N 1
ATOM 2329 C CA . ALA A 1 282 ? 5.420 -17.157 -23.649 1.00 36.94 282 ALA A CA 1
ATOM 2330 C C . ALA A 1 282 ? 4.494 -16.976 -24.870 1.00 36.94 282 ALA A C 1
ATOM 2332 O O . ALA A 1 282 ? 3.272 -17.031 -24.701 1.00 36.94 282 ALA A O 1
ATOM 2333 N N . PRO A 1 283 ? 5.003 -16.758 -26.103 1.00 34.84 283 PRO A N 1
ATOM 2334 C CA . PRO A 1 283 ? 4.185 -16.994 -27.281 1.00 34.84 283 PRO A CA 1
ATOM 2335 C C . PRO A 1 283 ? 3.762 -18.464 -27.255 1.00 34.84 283 PRO A C 1
ATOM 2337 O O . PRO A 1 283 ? 4.564 -19.340 -26.924 1.00 34.84 283 PRO A O 1
ATOM 2340 N N . ASN A 1 284 ? 2.487 -18.709 -27.556 1.00 34.78 284 ASN A N 1
ATOM 2341 C CA . ASN A 1 284 ? 1.860 -20.026 -27.677 1.00 34.78 284 ASN A CA 1
ATOM 2342 C C . ASN A 1 284 ? 2.864 -21.133 -28.056 1.00 34.78 284 ASN A C 1
ATOM 2344 O O . ASN A 1 284 ? 3.283 -21.207 -29.209 1.00 34.78 284 ASN A O 1
ATOM 2348 N N . GLY A 1 285 ? 3.242 -22.000 -27.108 1.00 32.06 285 GLY A N 1
ATOM 2349 C CA . GLY A 1 285 ? 4.006 -23.208 -27.442 1.00 32.06 285 GLY A CA 1
ATOM 2350 C C . GLY A 1 285 ? 4.977 -23.752 -26.397 1.00 32.06 285 GLY A C 1
ATOM 2351 O O . GLY A 1 285 ? 5.241 -24.949 -26.423 1.00 32.06 285 GLY A O 1
ATOM 2352 N N . TYR A 1 286 ? 5.468 -22.954 -25.447 1.00 30.00 286 TYR A N 1
ATOM 2353 C CA . TYR A 1 286 ? 6.365 -23.471 -24.405 1.00 30.00 286 TYR A CA 1
ATOM 2354 C C . TYR A 1 286 ? 5.632 -23.656 -23.077 1.00 30.00 286 TYR A C 1
ATOM 2356 O O . TYR A 1 286 ? 5.397 -22.709 -22.331 1.00 30.00 286 TYR A O 1
ATOM 2364 N N . LYS A 1 287 ? 5.296 -24.912 -22.761 1.00 33.41 287 LYS A N 1
ATOM 2365 C CA . LYS A 1 287 ? 5.071 -25.320 -21.372 1.00 33.41 287 LYS A CA 1
ATOM 2366 C C . LYS A 1 287 ? 6.428 -25.311 -20.674 1.00 33.41 287 LYS A C 1
ATOM 2368 O O . LYS A 1 287 ? 7.259 -26.166 -20.957 1.00 33.41 287 LYS A O 1
ATOM 2373 N N . ALA A 1 288 ? 6.644 -24.345 -19.790 1.00 31.80 288 ALA A N 1
ATOM 2374 C CA . ALA A 1 288 ? 7.755 -24.360 -18.849 1.00 31.80 288 ALA A CA 1
ATOM 2375 C C . ALA A 1 288 ? 7.207 -24.553 -17.428 1.00 31.80 288 ALA A C 1
ATOM 2377 O O . ALA A 1 288 ? 7.122 -23.613 -16.638 1.00 31.80 288 ALA A O 1
ATOM 2378 N N . ILE A 1 289 ? 6.815 -25.794 -17.139 1.00 42.06 289 ILE A N 1
ATOM 2379 C CA . ILE A 1 289 ? 7.083 -26.438 -15.850 1.00 42.06 289 ILE A CA 1
ATOM 2380 C C . ILE A 1 289 ? 8.011 -27.599 -16.181 1.00 42.06 289 ILE A C 1
ATOM 2382 O O . ILE A 1 289 ? 7.638 -28.365 -17.099 1.00 42.06 289 ILE A O 1
#

Secondary structure (DSSP, 8-state):
--PPP---TTT----EEEE-SSSS-EEEE-TTEEEETGGGHHHHHHHHHHHHTTS-EEEEEEEEEEE-TTS-EEEEEEEEEEEESGGGEEEE-SSS-EEEESSSS-EEEE-SSSEEEE-GGG--PPP-TTHHHHHHHHHHHHHGGGSTHHHHHHHHHHHHTT-HHHHHHHHHHHHHH-S-HHHHHHHHHHHHHHHHHTT-HHHHHHHHHHHHHH-TT-HHHHHHHHHHHHHHHHT-STTHHHHHHHHHHHHHHHHHSPPP--SS-B-GGGGSHHHHHHTTT--TT----

Organism: NCBI:txid412755

InterPro domains:
  IPR011990 Tetratricopeptide-like helical domain superfamily [G3DSA:1.25.40.10] (124-275)
  IPR011990 Tetratricopeptide-like helical domain superfamily [SSF48452] (146-233)

Radius of gyration: 21.57 Å; Cα contacts (8 Å, |Δi|>4): 433; chains: 1; bounding box: 59×51×57 Å